Protein AF-A0A402BWX7-F1 (afdb_monomer_lite)

pLDDT: mean 94.71, std 6.25, range [59.09, 98.88]

Radius of gyration: 16.32 Å; chains: 1; bounding box: 38×33×46 Å

Secondary structure (DSSP, 8-state):
--EEEEEEES-HHHHHHHHHTTTTSSEEEEE-TT-S-HHHHHHHHHHH---SEEEEEETTEE--HHHHHHHHHHHHTT-SEEEEEEETEEEEEHHHHHHH-S--TTSTTSSSHHHHHHHHHHHTT--EEE-B-SEE-----SS-GGG-SHHHHHHHHHEEEETTEEEE-SPPP-----------PPPPPGGG-B--GGGGGGGTPEEEE--

Sequence (211 aa):
MDYEIIIISNRPHLSQEAQACLEGLNSRIFDGTNYPSFSKIVNDAIASSLYEQIIICNDKARPTHAAVEKILTMLKAGWGMVGLYRFGFFGFKKDLIRKIGFFDEGFIGGGYEDNDFIWRLKEANISFYESEEIDYIYLPTSWNYEKSNFSRNHFFEKWKEEGHVITRQLPEKKYQYGIGLFQNSRFTEFNQSILLPYNFRLKDMIMKTDL

Structure (mmCIF, N/CA/C/O backbone):
data_AF-A0A402BWX7-F1
#
_entry.id   AF-A0A402BWX7-F1
#
loop_
_atom_site.group_PDB
_atom_site.id
_atom_site.type_symbol
_atom_site.label_atom_id
_atom_site.label_alt_id
_atom_site.label_comp_id
_atom_site.label_asym_id
_atom_site.label_entity_id
_atom_site.label_seq_id
_atom_site.pdbx_PDB_ins_code
_atom_site.Cartn_x
_atom_site.Cartn_y
_atom_site.Cartn_z
_atom_site.occupancy
_atom_site.B_iso_or_equiv
_atom_site.auth_seq_id
_atom_site.auth_comp_id
_atom_site.auth_asym_id
_atom_site.auth_atom_id
_atom_site.pdbx_PDB_model_num
ATOM 1 N N . MET A 1 1 ? -5.148 -8.411 -19.300 1.00 59.09 1 MET A N 1
ATOM 2 C CA . MET A 1 1 ? -4.570 -8.511 -17.943 1.00 59.09 1 MET A CA 1
ATOM 3 C C . MET A 1 1 ? -5.276 -7.470 -17.096 1.00 59.09 1 MET A C 1
ATOM 5 O O . MET A 1 1 ? -5.425 -6.365 -17.588 1.00 59.09 1 MET A O 1
ATOM 9 N N . ASP A 1 2 ? -5.724 -7.803 -15.884 1.00 88.88 2 ASP A N 1
ATOM 10 C CA . ASP A 1 2 ? -6.561 -6.903 -15.057 1.00 88.88 2 ASP A CA 1
ATOM 11 C C . ASP A 1 2 ? -5.763 -6.171 -13.965 1.00 88.88 2 ASP A C 1
ATOM 13 O O . ASP A 1 2 ? -6.335 -5.653 -13.002 1.00 88.88 2 ASP A O 1
ATOM 17 N N . TYR A 1 3 ? -4.434 -6.153 -14.102 1.00 98.06 3 TYR A N 1
ATOM 18 C CA . TYR A 1 3 ? -3.510 -5.577 -13.135 1.00 98.06 3 TYR A CA 1
ATOM 19 C C . TYR A 1 3 ? -2.395 -4.778 -13.808 1.00 98.06 3 TYR A C 1
ATOM 21 O O . TYR A 1 3 ? -2.064 -5.037 -14.965 1.00 98.06 3 TYR A O 1
ATOM 29 N N . GLU A 1 4 ? -1.782 -3.866 -13.059 1.00 98.50 4 GLU A N 1
ATOM 30 C CA . GLU A 1 4 ? -0.544 -3.172 -13.421 1.00 98.50 4 GLU A CA 1
ATOM 31 C C . GLU A 1 4 ? 0.406 -3.134 -12.222 1.00 98.50 4 GLU A C 1
ATOM 33 O O . GLU A 1 4 ? -0.023 -2.930 -11.083 1.00 98.50 4 GLU A O 1
ATOM 38 N N . ILE A 1 5 ? 1.698 -3.323 -12.490 1.00 98.81 5 ILE A N 1
ATOM 39 C CA . ILE A 1 5 ? 2.767 -3.107 -11.519 1.00 98.81 5 ILE A CA 1
ATOM 40 C C . ILE A 1 5 ? 3.393 -1.740 -11.786 1.00 98.81 5 ILE A C 1
ATOM 42 O O . ILE A 1 5 ? 3.868 -1.461 -12.886 1.00 98.81 5 ILE A O 1
ATOM 46 N N . ILE A 1 6 ? 3.414 -0.881 -10.777 1.00 98.75 6 ILE A N 1
ATOM 47 C CA . ILE A 1 6 ? 3.937 0.475 -10.893 1.00 98.75 6 ILE A CA 1
ATOM 48 C C . ILE A 1 6 ? 5.161 0.592 -10.000 1.00 98.75 6 ILE A C 1
ATOM 50 O O . ILE A 1 6 ? 5.074 0.476 -8.776 1.00 98.75 6 ILE A O 1
ATOM 54 N N . ILE A 1 7 ? 6.307 0.808 -10.636 1.00 98.69 7 ILE A N 1
ATOM 55 C CA . ILE A 1 7 ? 7.596 0.927 -9.972 1.00 98.69 7 ILE A CA 1
ATOM 56 C C . ILE A 1 7 ? 7.829 2.398 -9.663 1.00 98.69 7 ILE A C 1
ATOM 58 O O . ILE A 1 7 ? 8.154 3.181 -10.553 1.00 98.69 7 ILE A O 1
ATOM 62 N N . ILE A 1 8 ? 7.629 2.781 -8.409 1.00 97.62 8 ILE A N 1
ATOM 63 C CA . ILE A 1 8 ? 7.769 4.163 -7.954 1.00 97.62 8 ILE A CA 1
ATOM 64 C C . ILE A 1 8 ? 9.210 4.436 -7.514 1.00 97.62 8 ILE A C 1
ATOM 66 O O . ILE A 1 8 ? 9.788 3.687 -6.721 1.00 97.62 8 ILE A O 1
ATOM 70 N N . SER A 1 9 ? 9.821 5.502 -8.035 1.00 95.12 9 SER A N 1
ATOM 71 C CA . SER A 1 9 ? 11.221 5.803 -7.725 1.00 95.12 9 SER A CA 1
ATOM 72 C C . SER A 1 9 ? 11.628 7.227 -8.057 1.00 95.12 9 SER A C 1
ATOM 74 O O . SER A 1 9 ? 11.243 7.757 -9.089 1.00 95.12 9 SER A O 1
ATOM 76 N N . ASN A 1 10 ? 12.507 7.801 -7.239 1.00 90.56 10 ASN A N 1
ATOM 77 C CA . ASN A 1 10 ? 13.291 8.995 -7.568 1.00 90.56 10 ASN A CA 1
ATOM 78 C C . ASN A 1 10 ? 14.757 8.661 -7.929 1.00 90.56 10 ASN A C 1
ATOM 80 O O . ASN A 1 10 ? 15.619 9.537 -7.925 1.00 90.56 10 ASN A O 1
ATOM 84 N N . ARG A 1 11 ? 15.064 7.384 -8.191 1.00 90.75 11 ARG A N 1
ATOM 85 C CA . ARG A 1 11 ? 16.404 6.849 -8.478 1.00 90.75 11 ARG A CA 1
ATOM 86 C C . ARG A 1 11 ? 16.341 5.988 -9.745 1.00 90.75 11 ARG A C 1
ATOM 88 O O . ARG A 1 11 ? 16.177 4.769 -9.643 1.00 90.75 11 ARG A O 1
ATOM 95 N N . PRO A 1 12 ? 16.510 6.590 -10.939 1.00 88.56 12 PRO A N 1
ATOM 96 C CA . PRO A 1 12 ? 16.291 5.911 -12.217 1.00 88.56 12 PRO A CA 1
ATOM 97 C C . PRO A 1 12 ? 16.982 4.545 -12.337 1.00 88.56 12 PRO A C 1
ATOM 99 O O . PRO A 1 12 ? 16.333 3.565 -12.696 1.00 88.56 12 PRO A O 1
ATOM 102 N N . HIS A 1 13 ? 18.254 4.442 -11.939 1.00 89.94 13 HIS A N 1
ATOM 103 C CA . HIS A 1 13 ? 19.009 3.184 -11.997 1.00 89.94 13 HIS A CA 1
ATOM 104 C C . HIS A 1 13 ? 18.364 2.049 -11.187 1.00 89.94 13 HIS A C 1
ATOM 106 O O . HIS A 1 13 ? 18.193 0.946 -11.698 1.00 89.94 13 HIS A O 1
ATOM 112 N N . LEU A 1 14 ? 17.927 2.320 -9.954 1.00 93.75 14 LEU A N 1
ATOM 113 C CA . LEU A 1 14 ? 17.308 1.295 -9.111 1.00 93.75 14 LEU A CA 1
ATOM 114 C C . LEU A 1 14 ? 15.933 0.869 -9.640 1.00 93.75 14 LEU A C 1
ATOM 116 O O . LEU A 1 14 ? 15.576 -0.304 -9.546 1.00 93.75 14 LEU A O 1
ATOM 120 N N . SER A 1 15 ? 15.177 1.800 -10.229 1.00 94.88 15 SER A N 1
ATOM 121 C CA . SER A 1 15 ? 13.879 1.484 -10.834 1.00 94.88 15 SER A CA 1
ATOM 122 C C . SER A 1 15 ? 13.990 0.596 -12.073 1.00 94.88 15 SER A C 1
ATOM 124 O O . SER A 1 15 ? 13.144 -0.273 -12.264 1.00 94.88 15 SER A O 1
ATOM 126 N N . GLN A 1 16 ? 15.050 0.755 -12.873 1.00 96.31 16 GLN A N 1
ATOM 127 C CA . GLN A 1 16 ? 15.322 -0.105 -14.028 1.00 96.31 16 GLN A CA 1
ATOM 128 C C . GLN A 1 16 ? 15.666 -1.532 -13.597 1.00 96.31 16 GLN A C 1
ATOM 130 O O . GLN A 1 16 ? 15.151 -2.486 -14.1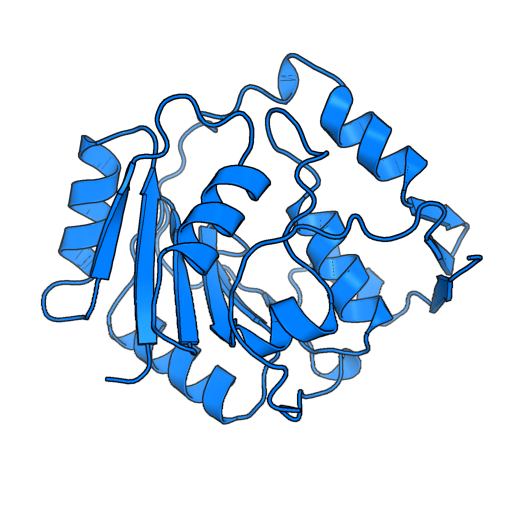72 1.00 96.31 16 GLN A O 1
ATOM 135 N N . GLU A 1 17 ? 16.478 -1.690 -12.552 1.00 96.69 17 GLU A N 1
ATOM 136 C CA . GLU A 1 17 ? 16.788 -3.010 -11.992 1.00 96.69 17 GLU A CA 1
ATOM 137 C C . GLU A 1 17 ? 15.545 -3.696 -11.412 1.00 96.69 17 GLU A C 1
ATOM 139 O O . GLU A 1 17 ? 15.323 -4.878 -11.661 1.00 96.69 17 GLU A O 1
ATOM 144 N N . ALA A 1 18 ? 14.699 -2.957 -10.685 1.00 97.19 18 ALA A N 1
ATOM 145 C CA . ALA A 1 18 ? 13.426 -3.483 -10.194 1.00 97.19 18 ALA A CA 1
ATOM 146 C C . ALA A 1 18 ? 12.482 -3.872 -11.349 1.00 97.19 18 ALA A C 1
ATOM 148 O O . ALA A 1 18 ? 11.783 -4.881 -11.256 1.00 97.19 18 ALA A O 1
ATOM 149 N N . GLN A 1 19 ? 12.481 -3.112 -12.451 1.00 97.62 19 GLN A N 1
ATOM 150 C CA . GLN A 1 19 ? 11.699 -3.439 -13.646 1.00 97.62 19 GLN A CA 1
ATOM 151 C C . GLN A 1 19 ? 12.216 -4.692 -14.354 1.00 97.62 19 GLN A C 1
ATOM 153 O O . GLN A 1 19 ? 11.411 -5.498 -14.814 1.00 97.62 19 GLN A O 1
ATOM 158 N N . ALA A 1 20 ? 13.535 -4.891 -14.405 1.00 97.75 20 ALA A N 1
ATOM 159 C CA . ALA A 1 20 ? 14.136 -6.083 -14.998 1.00 97.75 20 ALA A CA 1
ATOM 160 C C . ALA A 1 20 ? 13.701 -7.374 -14.278 1.00 97.75 20 ALA A C 1
ATOM 162 O O . ALA A 1 20 ? 13.494 -8.396 -14.924 1.00 97.75 20 ALA A O 1
ATOM 163 N N . CYS A 1 21 ? 13.462 -7.324 -12.962 1.00 98.00 21 CYS A N 1
ATOM 164 C CA . CYS A 1 21 ? 12.895 -8.447 -12.204 1.00 98.00 21 CYS A CA 1
ATOM 165 C C . CYS A 1 21 ? 11.460 -8.840 -12.627 1.00 98.00 21 CYS A C 1
ATOM 167 O O . CYS A 1 21 ? 10.963 -9.892 -12.225 1.00 98.00 21 CYS A O 1
ATOM 169 N N . LEU A 1 22 ? 10.782 -7.983 -13.394 1.00 97.88 22 LEU A N 1
ATOM 170 C CA . LEU A 1 22 ? 9.381 -8.103 -13.805 1.00 97.88 22 LEU A CA 1
ATOM 171 C C . LEU A 1 22 ? 9.238 -8.202 -15.334 1.00 97.88 22 LEU A C 1
ATOM 173 O O . LEU A 1 22 ? 8.183 -7.867 -15.883 1.00 97.88 22 LEU A O 1
ATOM 177 N N . GLU A 1 23 ? 10.301 -8.615 -16.030 1.00 97.19 23 GLU A N 1
ATOM 178 C CA . GLU A 1 23 ? 10.319 -8.752 -17.486 1.00 97.19 23 GLU A CA 1
ATOM 179 C C . GLU A 1 23 ? 9.161 -9.634 -17.988 1.00 97.19 23 GLU A C 1
ATOM 181 O O . GLU A 1 23 ? 8.925 -10.741 -17.516 1.00 97.19 23 GLU A O 1
ATOM 186 N N . GLY A 1 24 ? 8.403 -9.133 -18.966 1.00 96.94 24 GLY A N 1
ATOM 187 C CA . GLY A 1 24 ? 7.243 -9.842 -19.519 1.00 96.94 24 GLY A CA 1
ATOM 188 C C . GLY A 1 24 ? 5.949 -9.710 -18.704 1.00 96.94 24 GLY A C 1
ATOM 189 O O . GLY A 1 24 ? 4.907 -10.192 -19.151 1.00 96.94 24 GLY A O 1
ATOM 190 N N . LEU A 1 25 ? 5.966 -9.026 -17.556 1.00 97.94 25 LEU A N 1
ATOM 191 C CA . LEU A 1 25 ? 4.760 -8.645 -16.814 1.00 97.94 25 LEU A CA 1
ATOM 192 C C . LEU A 1 25 ? 4.339 -7.210 -17.154 1.00 97.94 25 LEU A C 1
ATOM 194 O O . LEU A 1 25 ? 5.160 -6.385 -17.554 1.00 97.94 25 LEU A O 1
ATOM 198 N N . ASN A 1 26 ? 3.053 -6.889 -16.960 1.00 97.94 26 ASN A N 1
ATOM 199 C CA . ASN A 1 26 ? 2.540 -5.530 -17.150 1.00 97.94 26 ASN A CA 1
ATOM 200 C C . ASN A 1 26 ? 3.089 -4.587 -16.067 1.00 97.94 26 ASN A C 1
ATOM 202 O O . ASN A 1 26 ? 2.473 -4.420 -15.010 1.00 97.94 26 ASN A O 1
ATOM 206 N N . SER A 1 27 ? 4.268 -4.020 -16.316 1.00 98.12 27 SER A N 1
ATOM 207 C CA . SER A 1 27 ? 4.972 -3.137 -15.396 1.00 98.12 27 SER A CA 1
ATOM 208 C C . SER A 1 27 ? 5.436 -1.851 -16.073 1.00 98.12 27 SER A C 1
ATOM 210 O O . SER A 1 27 ? 5.818 -1.841 -17.245 1.00 98.12 27 SER A O 1
ATOM 212 N N . ARG A 1 28 ? 5.443 -0.752 -15.317 1.00 97.94 28 ARG A N 1
ATOM 213 C CA . ARG A 1 28 ? 6.021 0.524 -15.753 1.00 97.94 28 ARG A CA 1
ATOM 214 C C . ARG A 1 28 ? 6.705 1.246 -14.607 1.00 97.94 28 ARG A C 1
ATOM 216 O O . ARG A 1 28 ? 6.323 1.092 -13.449 1.00 97.94 28 ARG A O 1
ATOM 223 N N . ILE A 1 29 ? 7.671 2.088 -14.950 1.00 98.31 29 ILE A N 1
ATOM 224 C CA . ILE A 1 29 ? 8.299 3.014 -14.008 1.00 98.31 29 ILE A CA 1
ATOM 225 C C . ILE A 1 29 ? 7.442 4.279 -13.904 1.00 98.31 29 ILE A C 1
ATOM 227 O O . ILE A 1 29 ? 6.949 4.803 -14.905 1.00 98.31 29 ILE A O 1
ATOM 231 N N . PHE A 1 30 ? 7.267 4.760 -12.680 1.00 98.12 30 PHE A N 1
ATOM 232 C CA . PHE A 1 30 ? 6.658 6.040 -12.358 1.00 98.12 30 PHE A CA 1
ATOM 233 C C . PHE A 1 30 ? 7.721 6.931 -11.712 1.00 98.12 30 PHE A C 1
ATOM 235 O O . PHE A 1 30 ? 8.214 6.629 -10.620 1.00 98.12 30 PHE A O 1
ATOM 242 N N . ASP A 1 31 ? 8.073 8.019 -12.400 1.00 96.25 31 ASP A N 1
ATOM 243 C CA . ASP A 1 31 ? 9.076 8.967 -11.919 1.00 96.25 31 ASP A CA 1
ATOM 244 C C . ASP A 1 31 ? 8.545 9.754 -10.714 1.00 96.25 31 ASP A C 1
ATOM 246 O O . ASP A 1 31 ? 7.572 10.504 -10.786 1.00 96.25 31 ASP A O 1
ATOM 250 N N . GLY A 1 32 ? 9.209 9.533 -9.589 1.00 94.56 32 GLY A N 1
ATOM 251 C CA . GLY A 1 32 ? 8.955 10.120 -8.287 1.00 94.56 32 GLY A CA 1
ATOM 252 C C . GLY A 1 32 ? 9.795 11.340 -7.959 1.00 94.56 32 GLY A C 1
ATOM 253 O O . GLY A 1 32 ? 9.776 11.803 -6.815 1.00 94.56 32 GLY A O 1
ATOM 254 N N . THR A 1 33 ? 10.581 11.840 -8.908 1.00 92.31 33 THR A N 1
ATOM 255 C CA . THR A 1 33 ? 11.427 13.013 -8.694 1.00 92.31 33 THR A CA 1
ATOM 256 C C . THR A 1 33 ? 10.572 14.207 -8.254 1.00 92.31 33 THR A C 1
ATOM 258 O O . THR A 1 33 ? 9.515 14.479 -8.817 1.00 92.31 33 THR A O 1
ATOM 261 N N . ASN A 1 34 ? 11.027 14.925 -7.222 1.00 91.88 34 ASN A N 1
ATOM 262 C CA . ASN A 1 34 ? 10.353 16.085 -6.616 1.00 91.88 34 ASN A CA 1
ATOM 263 C C . ASN A 1 34 ? 9.005 15.819 -5.921 1.00 91.88 34 ASN A C 1
ATOM 265 O O . ASN A 1 34 ? 8.342 16.775 -5.514 1.00 91.88 34 ASN A O 1
ATOM 269 N N . TYR A 1 35 ? 8.597 14.563 -5.725 1.00 94.25 35 TYR A N 1
ATOM 270 C CA . TYR A 1 35 ? 7.426 14.287 -4.895 1.00 94.25 35 TYR A CA 1
ATOM 271 C C . TYR A 1 35 ? 7.691 14.655 -3.425 1.00 94.25 35 TYR A C 1
ATOM 273 O O . TYR A 1 35 ? 8.797 14.439 -2.927 1.00 94.25 35 TYR A O 1
ATOM 281 N N . PRO A 1 36 ? 6.693 15.195 -2.702 1.00 92.19 36 PRO A N 1
ATOM 282 C CA . PRO A 1 36 ? 6.870 15.637 -1.318 1.00 92.19 36 PRO A CA 1
ATOM 283 C C . PRO A 1 36 ? 6.811 14.492 -0.293 1.00 92.19 36 PRO A C 1
ATOM 285 O O . PRO A 1 36 ? 7.243 14.668 0.846 1.00 92.19 36 PRO A O 1
ATOM 288 N N . SER A 1 37 ? 6.247 13.338 -0.658 1.00 93.00 37 SER A N 1
ATOM 289 C CA . SER A 1 37 ? 6.056 12.191 0.235 1.00 93.00 37 SER A CA 1
ATOM 290 C C . SER A 1 37 ? 5.804 10.897 -0.534 1.00 93.00 37 SER A C 1
ATOM 292 O O . SER A 1 37 ? 5.398 10.924 -1.700 1.00 93.00 37 SER A O 1
ATOM 294 N N . PHE A 1 38 ? 5.974 9.768 0.162 1.00 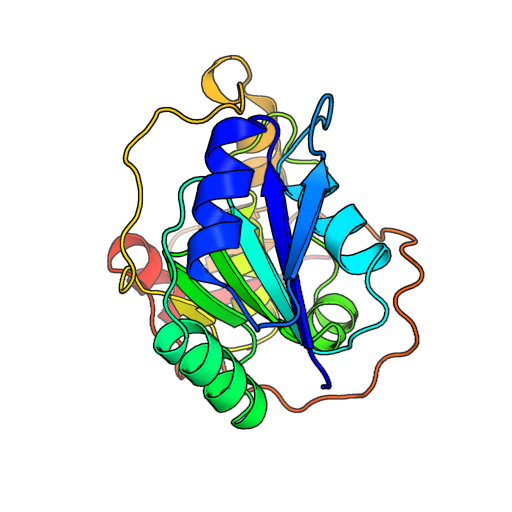94.62 38 PHE A N 1
ATOM 295 C CA . PHE A 1 38 ? 5.586 8.441 -0.319 1.00 94.62 38 PHE A CA 1
ATOM 296 C C . PHE A 1 38 ? 4.079 8.350 -0.614 1.00 94.62 38 PHE A C 1
ATOM 298 O O . PHE A 1 38 ? 3.681 7.855 -1.666 1.00 94.62 38 PHE A O 1
ATOM 305 N N . SER A 1 39 ? 3.230 8.906 0.256 1.00 95.81 39 SER A N 1
ATOM 306 C CA . SER A 1 39 ? 1.778 8.925 0.045 1.00 95.81 39 SER A CA 1
ATOM 307 C C . SER A 1 39 ? 1.386 9.579 -1.280 1.00 95.81 39 SER A C 1
ATOM 309 O O . SER A 1 39 ? 0.601 9.013 -2.037 1.00 95.81 39 SER A O 1
ATOM 311 N N . LYS A 1 40 ? 1.966 10.747 -1.600 1.00 96.19 40 LYS A N 1
ATOM 312 C CA . LYS A 1 40 ? 1.621 11.492 -2.820 1.00 96.19 40 LYS A CA 1
ATOM 313 C C . LYS A 1 40 ? 1.991 10.720 -4.085 1.00 96.19 40 LYS A C 1
ATOM 315 O O . LYS A 1 40 ? 1.192 10.657 -5.017 1.00 96.19 40 LYS A O 1
ATOM 320 N N . ILE A 1 41 ? 3.187 10.127 -4.120 1.00 96.75 41 ILE A N 1
ATOM 321 C CA . ILE A 1 41 ? 3.644 9.355 -5.286 1.00 96.75 41 ILE A CA 1
ATOM 322 C C . ILE A 1 41 ? 2.817 8.085 -5.474 1.00 96.75 41 ILE A C 1
ATOM 324 O O . ILE A 1 41 ? 2.454 7.759 -6.601 1.00 96.75 41 ILE A O 1
ATOM 328 N N . VAL A 1 42 ? 2.448 7.403 -4.386 1.00 97.81 42 VAL A N 1
ATOM 329 C CA . VAL A 1 42 ? 1.561 6.237 -4.451 1.00 97.81 42 VAL A CA 1
ATOM 330 C C . VAL A 1 42 ? 0.171 6.635 -4.949 1.00 97.81 42 VAL A C 1
ATOM 332 O O . VAL A 1 42 ? -0.369 5.967 -5.828 1.00 97.81 42 VAL A O 1
ATOM 335 N N . ASN A 1 43 ? -0.401 7.733 -4.452 1.00 98.25 43 ASN A N 1
ATOM 336 C CA . ASN A 1 43 ? -1.720 8.196 -4.885 1.00 98.25 43 ASN A CA 1
ATOM 337 C C . ASN A 1 43 ? -1.755 8.551 -6.377 1.00 98.25 43 ASN A C 1
ATOM 339 O O . ASN A 1 43 ? -2.656 8.104 -7.090 1.00 98.25 43 ASN A O 1
ATOM 343 N N . ASP A 1 44 ? -0.755 9.284 -6.872 1.00 98.12 44 ASP A N 1
ATOM 344 C CA . ASP A 1 44 ? -0.654 9.625 -8.296 1.00 98.12 44 ASP A CA 1
ATOM 345 C C . ASP A 1 44 ? -0.384 8.381 -9.165 1.00 98.12 44 ASP A C 1
ATOM 347 O O . ASP A 1 44 ? -0.938 8.247 -10.263 1.00 98.12 44 ASP A O 1
ATOM 351 N N . ALA A 1 45 ? 0.395 7.416 -8.666 1.00 98.06 45 ALA A N 1
ATOM 352 C CA . ALA A 1 45 ? 0.573 6.119 -9.317 1.00 98.06 45 ALA A CA 1
ATOM 353 C C . ALA A 1 45 ? -0.767 5.371 -9.451 1.00 98.06 45 ALA A C 1
ATOM 355 O O . ALA A 1 45 ? -1.127 4.946 -10.549 1.00 98.06 45 ALA A O 1
ATOM 356 N N . ILE A 1 46 ? -1.557 5.284 -8.376 1.00 98.00 46 ILE A N 1
ATOM 357 C CA . ILE A 1 46 ? -2.893 4.667 -8.395 1.00 98.00 46 ILE A CA 1
ATOM 358 C C . ILE A 1 46 ? -3.804 5.376 -9.405 1.00 98.00 46 ILE A C 1
ATOM 360 O O . ILE A 1 46 ? -4.465 4.716 -10.213 1.00 98.00 46 ILE A O 1
ATOM 364 N N . ALA A 1 47 ? -3.847 6.709 -9.356 1.00 97.75 47 ALA A N 1
ATOM 365 C CA . ALA A 1 47 ? -4.730 7.524 -10.182 1.00 97.75 47 ALA A CA 1
ATOM 366 C C . ALA A 1 47 ? -4.372 7.483 -11.674 1.00 97.75 47 ALA A C 1
ATOM 368 O O . ALA A 1 47 ? -5.264 7.539 -12.515 1.00 97.75 47 ALA A O 1
ATOM 369 N N . SER A 1 48 ? -3.085 7.358 -12.004 1.00 97.31 48 SER A N 1
ATOM 370 C CA . SER A 1 48 ? -2.612 7.280 -13.393 1.00 97.31 48 SER A CA 1
ATOM 371 C C . SER A 1 48 ? -2.863 5.925 -14.059 1.00 97.31 48 SER A C 1
ATOM 373 O O . SER A 1 48 ? -2.828 5.830 -15.283 1.00 97.31 48 SER A O 1
ATOM 375 N N . SER A 1 49 ? -3.112 4.871 -13.281 1.00 97.19 49 SER A N 1
ATOM 376 C CA . SER A 1 49 ? -3.409 3.547 -13.823 1.00 97.19 49 SER A CA 1
ATOM 377 C C . SER A 1 49 ? -4.869 3.423 -14.256 1.00 97.19 49 SER A C 1
ATOM 379 O O . SER A 1 49 ? -5.758 3.944 -13.585 1.00 97.19 49 SER A O 1
ATOM 381 N N . LEU A 1 50 ? -5.153 2.642 -15.299 1.00 95.56 50 LEU A N 1
ATOM 382 C CA . LEU A 1 50 ? -6.525 2.265 -15.681 1.00 95.56 50 LEU A CA 1
ATOM 383 C C . LEU A 1 50 ? -6.963 0.910 -15.102 1.00 95.56 50 LEU A C 1
ATOM 385 O O . LEU A 1 50 ? -8.135 0.555 -15.190 1.00 95.56 50 LEU A O 1
ATOM 389 N N . TYR A 1 51 ? -6.045 0.163 -14.486 1.00 97.12 51 TYR A N 1
ATOM 390 C CA . TYR A 1 51 ? -6.309 -1.183 -13.980 1.00 97.12 51 TYR A CA 1
ATOM 391 C C . TYR A 1 51 ? -6.927 -1.149 -12.578 1.00 97.12 51 TYR A C 1
ATOM 393 O O . TYR A 1 51 ? -6.693 -0.212 -11.811 1.00 97.12 51 TYR A O 1
ATOM 401 N N . GLU A 1 52 ? -7.735 -2.159 -12.244 1.00 96.62 52 GLU A N 1
ATOM 402 C CA . GLU A 1 52 ? -8.380 -2.269 -10.928 1.00 96.62 52 GLU A CA 1
ATOM 403 C C . GLU A 1 52 ? -7.431 -2.863 -9.884 1.00 96.62 52 GLU A C 1
ATOM 405 O O . GLU A 1 52 ? -7.433 -2.425 -8.737 1.00 96.62 52 GLU A O 1
ATOM 410 N N . GLN A 1 53 ? -6.611 -3.843 -10.267 1.00 98.19 53 GLN A N 1
ATOM 411 C CA . GLN A 1 53 ? -5.587 -4.411 -9.393 1.00 98.19 53 GLN A CA 1
ATOM 412 C C . GLN A 1 53 ? -4.277 -3.654 -9.597 1.00 98.19 53 GLN A C 1
ATOM 414 O O . GLN A 1 53 ? -3.742 -3.603 -10.702 1.00 98.19 53 GLN A O 1
ATOM 419 N N . ILE A 1 54 ? -3.760 -3.063 -8.529 1.00 98.44 54 ILE A N 1
ATOM 420 C CA . ILE A 1 54 ? -2.513 -2.305 -8.558 1.00 98.44 54 ILE A CA 1
ATOM 421 C C . ILE A 1 54 ? -1.508 -3.017 -7.673 1.00 98.44 54 ILE A C 1
ATOM 423 O O . ILE A 1 54 ? -1.839 -3.418 -6.557 1.00 98.44 54 ILE A O 1
ATOM 427 N N . ILE A 1 55 ? -0.285 -3.155 -8.173 1.00 98.88 55 ILE A N 1
ATOM 428 C CA . ILE A 1 55 ? 0.871 -3.570 -7.388 1.00 98.88 55 ILE A CA 1
ATOM 429 C C . ILE A 1 55 ? 1.858 -2.410 -7.398 1.00 98.88 55 ILE A C 1
ATOM 431 O O . ILE A 1 55 ? 2.330 -1.996 -8.450 1.00 98.88 55 ILE A O 1
ATOM 435 N N . ILE A 1 56 ? 2.166 -1.873 -6.228 1.00 98.81 56 ILE A N 1
ATOM 436 C CA . ILE A 1 56 ? 3.206 -0.870 -6.050 1.00 98.81 56 ILE A CA 1
ATOM 437 C C . ILE A 1 56 ? 4.507 -1.589 -5.712 1.00 98.81 56 ILE A C 1
ATOM 439 O O . ILE A 1 56 ? 4.569 -2.411 -4.796 1.00 98.81 56 ILE A O 1
ATOM 443 N N . CYS A 1 57 ? 5.553 -1.255 -6.455 1.00 98.62 57 CYS A N 1
ATOM 444 C CA . CYS A 1 57 ? 6.912 -1.717 -6.230 1.00 98.62 57 CYS A CA 1
ATOM 445 C C . CYS A 1 57 ? 7.784 -0.490 -5.992 1.00 98.62 57 CYS A C 1
ATOM 447 O O . CYS A 1 57 ? 7.832 0.400 -6.835 1.00 98.62 57 CYS A O 1
ATOM 449 N N . ASN A 1 58 ? 8.480 -0.406 -4.865 1.00 96.44 58 ASN A N 1
ATOM 450 C CA . ASN A 1 58 ? 9.538 0.588 -4.754 1.00 96.44 58 ASN A CA 1
ATOM 451 C C . ASN A 1 58 ? 10.799 0.098 -5.481 1.00 96.44 58 ASN A C 1
ATOM 453 O O . ASN A 1 58 ? 10.950 -1.076 -5.815 1.00 96.44 58 ASN A O 1
ATOM 457 N N . ASP A 1 59 ? 11.724 1.013 -5.714 1.00 95.75 59 ASP A N 1
ATOM 458 C CA . ASP A 1 59 ? 12.975 0.757 -6.428 1.00 95.75 59 ASP A CA 1
ATOM 459 C C . ASP A 1 59 ? 13.987 -0.148 -5.702 1.00 95.75 59 ASP A C 1
ATOM 461 O O . ASP A 1 59 ? 14.969 -0.587 -6.304 1.00 95.75 59 ASP A O 1
ATOM 465 N N . LYS A 1 60 ? 13.766 -0.459 -4.422 1.00 97.44 60 LYS A N 1
ATOM 466 C CA . LYS A 1 60 ? 14.620 -1.355 -3.626 1.00 97.44 60 LYS A CA 1
ATOM 467 C C . LYS A 1 60 ? 14.129 -2.799 -3.625 1.00 97.44 60 LYS A C 1
ATOM 469 O O . LYS A 1 60 ? 14.920 -3.691 -3.328 1.00 97.44 60 LYS A O 1
ATOM 474 N N . ALA A 1 61 ? 12.865 -3.037 -3.961 1.00 97.94 61 ALA A N 1
ATOM 475 C CA . ALA A 1 61 ? 12.312 -4.377 -4.066 1.00 97.94 61 ALA A CA 1
ATOM 476 C C . ALA A 1 61 ? 12.906 -5.137 -5.260 1.00 97.94 61 ALA A C 1
ATOM 478 O O . ALA A 1 61 ? 13.148 -4.568 -6.328 1.00 97.94 61 ALA A O 1
ATOM 479 N N . ARG A 1 62 ? 13.148 -6.435 -5.075 1.00 98.25 62 ARG A N 1
ATOM 480 C CA . ARG A 1 62 ? 13.582 -7.368 -6.121 1.00 98.25 62 ARG A CA 1
ATOM 481 C C . ARG A 1 62 ? 12.565 -8.514 -6.200 1.00 98.25 62 ARG A C 1
ATOM 483 O O . ARG A 1 62 ? 12.808 -9.604 -5.684 1.00 98.25 62 ARG A O 1
ATOM 490 N N . PRO A 1 63 ? 11.363 -8.239 -6.744 1.00 98.12 63 PRO A N 1
ATOM 491 C CA . PRO A 1 63 ? 10.279 -9.213 -6.779 1.00 98.12 63 PRO A CA 1
ATOM 492 C C . PRO A 1 63 ? 10.563 -10.347 -7.770 1.00 98.12 63 PRO A C 1
ATOM 494 O O . PRO A 1 63 ? 11.421 -10.245 -8.637 1.00 98.12 63 PRO A O 1
ATOM 497 N N . THR A 1 64 ? 9.788 -11.422 -7.675 1.00 98.44 64 THR A N 1
ATOM 498 C CA . THR A 1 64 ? 9.775 -12.507 -8.665 1.00 98.44 64 THR A CA 1
ATOM 499 C C . THR A 1 64 ? 8.389 -12.622 -9.295 1.00 98.44 64 THR A C 1
ATOM 501 O O . THR A 1 64 ? 7.400 -12.126 -8.745 1.00 98.44 64 THR A O 1
ATOM 504 N N . HIS A 1 65 ? 8.276 -13.332 -10.420 1.00 98.31 65 HIS A N 1
ATOM 505 C CA . HIS A 1 65 ? 6.972 -13.624 -11.028 1.00 98.31 65 HIS A CA 1
ATOM 506 C C . HIS A 1 65 ? 6.054 -14.378 -10.056 1.00 98.31 65 HIS A C 1
ATOM 508 O O . HIS A 1 65 ? 4.883 -14.034 -9.923 1.00 98.31 65 HIS A O 1
ATOM 514 N N . ALA A 1 66 ? 6.606 -15.325 -9.289 1.00 98.56 66 ALA A N 1
ATOM 515 C CA . ALA A 1 66 ? 5.863 -16.057 -8.266 1.00 98.56 66 ALA A CA 1
ATOM 516 C C . ALA A 1 66 ? 5.319 -15.131 -7.160 1.00 98.56 66 ALA A C 1
ATOM 518 O O . ALA A 1 66 ? 4.209 -15.331 -6.667 1.00 98.56 66 ALA A O 1
ATOM 519 N N . ALA A 1 67 ? 6.065 -14.083 -6.788 1.00 98.69 67 ALA A N 1
ATOM 520 C CA . ALA A 1 67 ? 5.602 -13.084 -5.827 1.00 98.69 67 ALA A CA 1
ATOM 521 C C . ALA A 1 67 ? 4.410 -12.275 -6.378 1.00 98.69 67 ALA A C 1
ATOM 523 O O . ALA A 1 67 ? 3.428 -12.053 -5.667 1.00 98.69 67 ALA A O 1
ATOM 524 N N . VAL A 1 68 ? 4.453 -11.890 -7.659 1.00 98.62 68 VAL A N 1
ATOM 525 C CA . VAL A 1 68 ? 3.324 -11.231 -8.342 1.00 98.62 68 VAL A CA 1
ATOM 526 C C . VAL A 1 68 ? 2.103 -12.153 -8.384 1.00 98.62 68 VAL A C 1
ATOM 528 O O . VAL A 1 68 ? 1.010 -11.746 -7.992 1.00 98.62 68 VAL A O 1
ATOM 531 N N . GLU A 1 69 ? 2.279 -13.408 -8.796 1.00 98.44 69 GLU A N 1
ATOM 532 C CA . GLU A 1 69 ? 1.201 -14.403 -8.848 1.00 98.44 69 GLU A CA 1
ATOM 533 C C . GLU A 1 69 ? 0.568 -14.646 -7.475 1.00 98.44 69 GLU A C 1
ATOM 535 O O . GLU A 1 69 ? -0.660 -14.738 -7.365 1.00 98.44 69 GLU A O 1
ATOM 540 N N . LYS A 1 70 ? 1.383 -14.693 -6.413 1.00 98.69 70 LYS A N 1
ATOM 541 C CA . LYS A 1 70 ? 0.906 -14.805 -5.033 1.00 98.69 70 LYS A CA 1
ATOM 542 C C . LYS A 1 70 ? 0.029 -13.613 -4.653 1.00 98.69 70 LYS A C 1
ATOM 544 O O . LYS A 1 70 ? -1.084 -13.832 -4.175 1.00 98.69 70 LYS A O 1
ATOM 549 N N . ILE A 1 71 ? 0.474 -12.379 -4.914 1.00 98.75 71 ILE A N 1
ATOM 550 C CA . ILE A 1 71 ? -0.336 -11.173 -4.668 1.00 98.75 71 ILE A CA 1
ATOM 551 C C . ILE A 1 71 ? -1.678 -11.285 -5.395 1.00 98.75 71 ILE A C 1
ATOM 553 O O . ILE A 1 71 ? -2.726 -11.211 -4.756 1.00 98.75 71 ILE A O 1
ATOM 557 N N . LEU A 1 72 ? -1.669 -11.535 -6.706 1.00 98.56 72 LEU A N 1
ATOM 558 C CA . LEU A 1 72 ? -2.892 -11.607 -7.514 1.00 98.56 72 LEU A CA 1
ATOM 559 C C . LEU A 1 72 ? -3.848 -12.709 -7.029 1.00 98.56 72 LEU A C 1
ATOM 561 O O . LEU A 1 72 ? -5.059 -12.493 -6.924 1.00 98.56 72 LEU A O 1
ATOM 565 N N . THR A 1 73 ? -3.312 -13.877 -6.673 1.00 98.44 73 THR A N 1
ATOM 566 C CA . THR A 1 73 ? -4.092 -15.000 -6.133 1.00 98.44 73 THR A CA 1
ATOM 567 C C . THR A 1 73 ? -4.765 -14.627 -4.813 1.00 98.44 73 THR A C 1
ATOM 569 O O . THR A 1 73 ? -5.953 -14.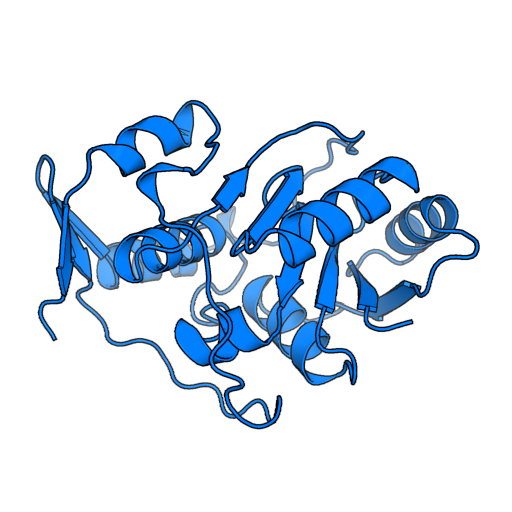892 -4.620 1.00 98.44 73 THR A O 1
ATOM 572 N N . MET A 1 74 ? -4.044 -13.956 -3.915 1.00 98.56 74 MET A N 1
ATOM 573 C CA . MET A 1 74 ? -4.579 -13.520 -2.626 1.00 98.56 74 MET A CA 1
ATOM 574 C C . MET A 1 74 ? -5.613 -12.394 -2.780 1.00 98.56 74 MET A C 1
ATOM 576 O O . MET A 1 74 ? -6.671 -12.439 -2.151 1.00 98.56 74 MET A O 1
ATOM 580 N N . LEU A 1 75 ? -5.394 -11.436 -3.685 1.00 98.25 75 LEU A N 1
ATOM 581 C CA . LEU A 1 75 ? -6.395 -10.410 -4.005 1.00 98.25 75 LEU A CA 1
ATOM 582 C C . LEU A 1 75 ? -7.678 -11.019 -4.591 1.00 98.25 75 LEU A C 1
ATOM 584 O O . LEU A 1 75 ? -8.788 -10.564 -4.292 1.00 98.25 75 LEU A O 1
ATOM 588 N N . LYS A 1 76 ? -7.558 -12.077 -5.402 1.00 96.94 76 LYS A N 1
ATOM 589 C CA . LYS A 1 76 ? -8.712 -12.843 -5.894 1.00 96.94 76 LYS A CA 1
ATOM 590 C C . LYS A 1 76 ? -9.449 -13.559 -4.757 1.00 96.94 76 LYS A C 1
ATOM 592 O O . LYS A 1 76 ? -10.675 -13.603 -4.785 1.00 96.94 76 LYS A O 1
ATOM 597 N N . ALA A 1 77 ? -8.726 -14.046 -3.750 1.00 97.75 77 ALA A N 1
ATOM 598 C CA . ALA A 1 77 ? -9.293 -14.659 -2.547 1.00 97.75 77 ALA A CA 1
ATOM 599 C C . ALA A 1 77 ? -9.934 -13.654 -1.565 1.00 97.75 77 ALA A C 1
ATOM 601 O O . ALA A 1 77 ? -10.525 -14.070 -0.572 1.00 97.75 77 ALA A O 1
ATOM 602 N N . GLY A 1 78 ? -9.862 -12.347 -1.843 1.00 97.88 78 GLY A N 1
ATOM 603 C CA . GLY A 1 78 ? -10.527 -11.310 -1.051 1.00 97.88 78 GLY A CA 1
ATOM 604 C C . GLY A 1 78 ? -9.639 -10.634 -0.008 1.00 97.88 78 GLY A C 1
ATOM 605 O O . GLY A 1 78 ? -10.158 -9.878 0.810 1.00 97.88 78 GLY A O 1
ATOM 606 N N . TRP A 1 79 ? -8.322 -10.850 -0.032 1.00 98.62 79 TRP A N 1
ATOM 607 C CA . TRP A 1 79 ? -7.414 -10.080 0.819 1.00 98.62 79 TRP A CA 1
ATOM 608 C C . TRP A 1 79 ? -7.500 -8.587 0.491 1.00 98.62 79 TRP A C 1
ATOM 610 O O . TRP A 1 79 ? -7.562 -8.213 -0.682 1.00 98.62 79 TRP A O 1
ATOM 620 N N . GLY A 1 80 ? -7.519 -7.739 1.524 1.00 98.50 80 GLY A N 1
ATOM 621 C CA . GLY A 1 80 ? -7.573 -6.288 1.349 1.00 98.50 80 GLY A CA 1
ATOM 622 C C . GLY A 1 80 ? -6.309 -5.747 0.701 1.00 98.50 80 GLY A C 1
ATOM 623 O O . GLY A 1 80 ? -6.350 -5.174 -0.387 1.00 98.50 80 GLY A O 1
ATOM 624 N N . MET A 1 81 ? -5.184 -5.984 1.368 1.00 98.62 81 MET A N 1
ATOM 625 C CA . MET A 1 81 ? -3.851 -5.626 0.899 1.00 98.62 81 MET A CA 1
ATOM 626 C C . MET A 1 81 ? -2.883 -6.787 1.136 1.00 98.62 81 MET A C 1
ATOM 628 O O . MET A 1 81 ? -2.987 -7.504 2.133 1.00 98.62 81 MET A O 1
ATOM 632 N N . VAL A 1 82 ? -1.939 -6.972 0.216 1.00 98.88 82 VAL A N 1
ATOM 633 C CA . VAL A 1 82 ? -0.922 -8.030 0.279 1.00 98.88 82 VAL A CA 1
ATOM 634 C C . VAL A 1 82 ? 0.443 -7.401 0.051 1.00 98.88 82 VAL A C 1
ATOM 636 O O . VAL A 1 82 ? 0.746 -7.002 -1.068 1.00 98.88 82 VAL A O 1
ATOM 639 N N . GLY A 1 83 ? 1.246 -7.290 1.105 1.00 98.69 83 GLY A N 1
ATOM 640 C CA . GLY A 1 83 ? 2.614 -6.785 1.088 1.00 98.69 83 GLY A CA 1
ATOM 641 C C . GLY A 1 83 ? 3.613 -7.917 1.295 1.00 98.69 83 GLY A C 1
ATOM 642 O O . GLY A 1 83 ? 3.754 -8.408 2.411 1.00 98.69 83 GLY A O 1
ATOM 643 N N . LEU A 1 84 ? 4.320 -8.310 0.232 1.00 98.75 84 LEU A N 1
ATOM 644 C CA . LEU A 1 84 ? 5.384 -9.326 0.305 1.00 98.75 84 LEU A CA 1
ATOM 645 C C . LEU A 1 84 ? 6.754 -8.730 0.656 1.00 98.75 84 LEU A C 1
ATOM 647 O O . LEU A 1 84 ? 7.731 -9.458 0.817 1.00 98.75 84 LEU A O 1
ATOM 651 N N . TYR A 1 85 ? 6.815 -7.405 0.787 1.00 98.25 85 TYR A N 1
ATOM 652 C CA . TYR A 1 85 ? 7.850 -6.702 1.533 1.00 98.25 85 TYR A CA 1
ATOM 653 C C . TYR A 1 85 ? 7.251 -5.442 2.153 1.00 98.25 85 TYR A C 1
ATOM 655 O O . TYR A 1 85 ? 7.528 -4.332 1.698 1.00 98.25 85 TYR A O 1
ATOM 663 N N . ARG A 1 86 ? 6.357 -5.597 3.139 1.00 96.94 86 ARG A N 1
ATOM 664 C CA . ARG A 1 86 ? 5.646 -4.472 3.789 1.00 96.94 86 ARG A CA 1
ATOM 665 C C . ARG A 1 86 ? 5.034 -3.524 2.731 1.00 96.94 86 ARG A C 1
ATOM 667 O O . ARG A 1 86 ? 4.357 -3.988 1.819 1.00 96.94 86 ARG A O 1
ATOM 674 N N . PHE A 1 87 ? 5.327 -2.221 2.801 1.00 97.12 87 PHE A N 1
ATOM 675 C CA . PHE A 1 87 ? 4.974 -1.201 1.796 1.00 97.12 87 PHE A CA 1
ATOM 676 C C . PHE A 1 87 ? 6.057 -0.993 0.714 1.00 97.12 87 PHE A C 1
ATOM 678 O O . PHE A 1 87 ? 5.992 -0.057 -0.077 1.00 97.12 87 PHE A O 1
ATOM 685 N N . GLY A 1 88 ? 7.074 -1.855 0.655 1.00 97.25 88 GLY A N 1
ATOM 686 C CA . GLY A 1 88 ? 8.085 -1.862 -0.403 1.00 97.25 88 GLY A CA 1
ATOM 687 C C . GLY A 1 88 ? 7.677 -2.643 -1.653 1.00 97.25 88 GLY A C 1
ATOM 688 O O . GLY A 1 88 ? 8.071 -2.272 -2.756 1.00 97.25 88 GLY A O 1
ATOM 689 N N . PHE A 1 89 ? 6.853 -3.680 -1.496 1.00 98.69 89 PHE A N 1
ATOM 690 C CA . PHE A 1 89 ? 6.232 -4.405 -2.605 1.00 98.69 89 PHE A CA 1
ATOM 691 C C . PHE A 1 89 ? 4.871 -4.946 -2.173 1.00 98.69 89 PHE A C 1
ATOM 693 O O . PHE A 1 89 ? 4.795 -5.898 -1.390 1.00 98.69 89 PHE A O 1
ATOM 700 N N . PHE A 1 90 ? 3.801 -4.312 -2.649 1.00 98.88 90 PHE A N 1
ATOM 701 C CA . PHE A 1 90 ? 2.447 -4.599 -2.190 1.00 98.88 90 PHE A CA 1
ATOM 702 C C . PHE A 1 90 ? 1.392 -4.412 -3.268 1.00 98.88 90 PHE A C 1
ATOM 704 O O . PHE A 1 90 ? 1.538 -3.570 -4.146 1.00 98.88 90 PHE A O 1
ATOM 711 N N . GLY A 1 91 ? 0.297 -5.163 -3.175 1.00 98.75 91 GLY A N 1
ATOM 712 C CA . GLY A 1 91 ? -0.843 -5.024 -4.069 1.00 98.75 91 GLY A CA 1
ATOM 713 C C . GLY A 1 91 ? -2.188 -4.970 -3.362 1.00 98.75 91 GLY A C 1
ATOM 714 O O . GLY A 1 91 ? -2.346 -5.439 -2.233 1.00 98.75 91 GLY A O 1
ATOM 715 N N . PHE A 1 92 ? -3.156 -4.374 -4.050 1.00 98.75 92 PHE A N 1
ATOM 716 C CA . PHE A 1 92 ? -4.540 -4.191 -3.615 1.00 98.75 92 PHE A CA 1
ATOM 717 C C . PHE A 1 92 ? -5.447 -3.958 -4.833 1.00 98.75 92 PHE A C 1
ATOM 719 O O . PHE A 1 92 ? -4.987 -3.670 -5.940 1.00 98.75 92 PHE A O 1
ATOM 726 N N . LYS A 1 93 ? -6.763 -4.062 -4.632 1.00 98.12 93 LYS A N 1
ATOM 727 C CA . LYS A 1 93 ? -7.760 -3.564 -5.595 1.00 98.12 93 LYS A CA 1
ATOM 728 C C . LYS A 1 93 ? -8.031 -2.093 -5.306 1.00 98.12 93 LYS A C 1
ATOM 730 O O . LYS A 1 93 ? -8.167 -1.743 -4.137 1.00 98.12 93 LYS A O 1
ATOM 735 N N . LYS A 1 94 ? -8.182 -1.237 -6.317 1.00 97.62 94 LYS A N 1
ATOM 736 C CA . LYS A 1 94 ? -8.577 0.176 -6.136 1.00 97.62 94 LYS A CA 1
ATOM 737 C C . LYS A 1 94 ? -9.852 0.332 -5.321 1.00 97.62 94 LYS A C 1
ATOM 739 O O . LYS A 1 94 ? -10.026 1.338 -4.642 1.00 97.62 94 LYS A O 1
ATOM 744 N N . ASP A 1 95 ? -10.708 -0.676 -5.319 1.00 97.25 95 ASP A N 1
ATOM 745 C CA . ASP A 1 95 ? -11.881 -0.713 -4.467 1.00 97.25 95 ASP A CA 1
ATOM 746 C C . ASP A 1 95 ? -11.580 -0.621 -2.964 1.00 97.25 95 ASP A C 1
ATOM 748 O O . ASP A 1 95 ? -12.389 -0.085 -2.209 1.00 97.25 95 ASP A O 1
ATOM 752 N N . LEU A 1 96 ? -10.389 -1.054 -2.531 1.00 98.19 96 LEU A N 1
ATOM 753 C CA . LEU A 1 96 ? -9.882 -0.795 -1.184 1.00 98.19 96 LEU A CA 1
ATOM 754 C C . LEU A 1 96 ? -9.753 0.710 -0.946 1.00 98.19 96 LEU A C 1
ATOM 756 O O . LEU A 1 96 ? -10.279 1.226 0.033 1.00 98.19 96 LEU A O 1
ATOM 760 N N . ILE A 1 97 ? -9.101 1.419 -1.868 1.00 97.81 97 ILE A N 1
ATOM 761 C CA . ILE A 1 97 ? -8.888 2.868 -1.792 1.00 97.81 97 ILE A CA 1
ATOM 762 C C . ILE A 1 97 ? -10.221 3.617 -1.799 1.00 97.81 97 ILE A C 1
ATOM 764 O O . ILE A 1 97 ? -10.408 4.563 -1.040 1.00 97.81 97 ILE A O 1
ATOM 768 N N . ARG A 1 98 ? -11.193 3.160 -2.594 1.00 96.62 98 ARG A N 1
ATOM 769 C CA . ARG A 1 98 ? -12.556 3.716 -2.577 1.00 96.62 98 ARG A CA 1
ATOM 770 C C . ARG A 1 98 ? -13.264 3.490 -1.234 1.00 96.62 98 ARG A C 1
ATOM 772 O O . ARG A 1 98 ? -14.108 4.301 -0.865 1.00 96.62 98 ARG A O 1
ATOM 779 N N . LYS A 1 99 ? -12.923 2.419 -0.507 1.00 96.38 99 LYS A N 1
ATOM 780 C CA . LYS A 1 99 ? -13.513 2.069 0.793 1.00 96.38 99 LYS A CA 1
ATOM 781 C C . LYS A 1 99 ? -12.867 2.790 1.979 1.00 96.38 99 LYS A C 1
ATOM 783 O O . LYS A 1 99 ? -13.599 3.248 2.849 1.00 96.38 99 LYS A O 1
ATOM 788 N N . ILE A 1 100 ? -11.535 2.874 2.035 1.00 96.31 100 ILE A N 1
ATOM 789 C CA . ILE A 1 100 ? -10.797 3.409 3.203 1.00 96.31 100 ILE A CA 1
ATOM 790 C C . ILE A 1 100 ? -10.074 4.738 2.941 1.00 96.31 100 ILE A C 1
ATOM 792 O O . ILE A 1 100 ? -9.451 5.293 3.846 1.00 96.31 100 ILE A O 1
ATOM 796 N N . GLY A 1 101 ? -10.146 5.249 1.712 1.00 97.00 101 GLY A N 1
ATOM 797 C CA . GLY A 1 101 ? -9.434 6.444 1.271 1.00 97.00 101 GLY A CA 1
ATOM 798 C C . GLY A 1 101 ? -8.026 6.162 0.739 1.00 97.00 101 GLY A C 1
ATOM 799 O O . GLY A 1 101 ? -7.479 5.066 0.859 1.00 97.00 101 GLY A O 1
ATOM 800 N N . PHE A 1 102 ? -7.435 7.193 0.139 1.00 97.81 102 PHE A N 1
ATOM 801 C CA . PHE A 1 102 ? -6.055 7.197 -0.357 1.00 97.81 102 PHE A CA 1
ATOM 802 C C . PHE A 1 102 ? -5.026 7.183 0.782 1.00 97.81 102 PHE A C 1
ATOM 804 O O . PHE A 1 102 ? -5.375 7.260 1.962 1.00 97.81 102 PHE A O 1
ATOM 811 N N . PHE A 1 103 ? -3.741 7.080 0.441 1.00 97.81 103 PHE A N 1
ATOM 812 C CA . PHE A 1 103 ? -2.672 7.336 1.402 1.00 97.81 103 PHE A CA 1
ATOM 813 C C . PHE A 1 103 ? -2.727 8.805 1.832 1.00 97.81 103 PHE A C 1
ATOM 815 O O . PHE A 1 103 ? -2.921 9.687 0.995 1.00 97.81 103 PHE A O 1
ATOM 822 N N . ASP A 1 104 ? -2.588 9.083 3.128 1.00 97.00 104 ASP A N 1
ATOM 823 C CA . ASP A 1 104 ? -2.684 10.453 3.637 1.00 97.00 104 ASP A CA 1
ATOM 824 C C . ASP A 1 104 ? -1.422 11.239 3.250 1.00 97.00 104 ASP A C 1
ATOM 826 O O . ASP A 1 104 ? -0.302 10.945 3.665 1.00 97.00 104 ASP A O 1
ATOM 830 N N . GLU A 1 105 ? -1.595 12.248 2.408 1.00 95.69 105 GLU A N 1
ATOM 831 C CA . GLU A 1 105 ? -0.519 13.110 1.912 1.00 95.69 105 GLU A CA 1
ATOM 832 C C . GLU A 1 105 ? 0.003 14.086 2.974 1.00 95.69 105 GLU A C 1
ATOM 834 O O . GLU A 1 105 ? 0.989 14.776 2.727 1.00 95.69 105 GLU A O 1
ATOM 839 N N . GLY A 1 106 ? -0.621 14.129 4.161 1.00 93.81 106 GLY A N 1
ATOM 840 C CA . GLY A 1 106 ? -0.125 14.856 5.332 1.00 93.81 106 GLY A CA 1
ATOM 841 C C . GLY A 1 106 ? 1.185 14.305 5.905 1.00 93.81 106 GLY A C 1
ATOM 842 O O . GLY A 1 106 ? 1.887 15.035 6.603 1.00 93.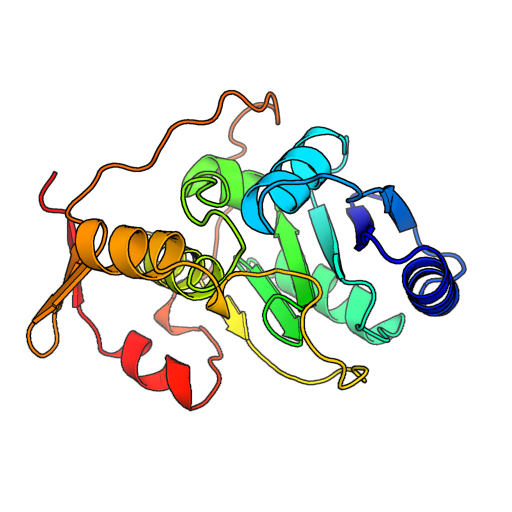81 106 GLY A O 1
ATOM 843 N N . PHE A 1 107 ? 1.561 13.067 5.564 1.00 93.81 107 PHE A N 1
ATOM 844 C CA . PHE A 1 107 ? 2.849 12.456 5.921 1.00 93.81 107 PHE A CA 1
ATOM 845 C C . PHE A 1 107 ? 4.002 12.993 5.046 1.00 93.81 107 PHE A C 1
ATOM 847 O O . PHE A 1 107 ? 4.632 12.279 4.260 1.00 93.81 107 PHE A O 1
ATOM 854 N N . ILE A 1 108 ? 4.241 14.305 5.134 1.00 91.69 108 ILE A N 1
ATOM 855 C CA . ILE A 1 108 ? 5.243 15.035 4.347 1.00 91.69 108 ILE A CA 1
ATOM 856 C C . ILE A 1 108 ? 6.654 14.575 4.716 1.00 91.69 108 ILE A C 1
ATOM 858 O O . ILE A 1 108 ? 7.031 14.532 5.883 1.00 91.69 108 ILE A O 1
ATOM 862 N N . GLY A 1 109 ? 7.465 14.289 3.698 1.00 87.62 109 GLY A N 1
ATOM 863 C CA . GLY A 1 109 ? 8.820 13.785 3.878 1.00 87.62 109 GLY A CA 1
ATOM 864 C C . GLY A 1 109 ? 8.894 12.286 4.169 1.00 87.62 109 GLY A C 1
ATOM 865 O O . GLY A 1 109 ? 10.013 11.786 4.207 1.00 87.62 109 GLY A O 1
ATOM 866 N N . GLY A 1 110 ? 7.758 11.584 4.312 1.00 86.81 110 GLY A N 1
ATOM 867 C CA . GLY A 1 110 ? 7.651 10.138 4.573 1.00 86.81 110 GLY A CA 1
ATOM 868 C C . GLY A 1 110 ? 7.603 9.756 6.061 1.00 86.81 110 GLY A C 1
ATOM 869 O O . GLY A 1 110 ? 7.687 10.619 6.934 1.00 86.81 110 GLY A O 1
ATOM 870 N N . GLY A 1 111 ? 7.478 8.460 6.340 1.00 90.25 111 GLY A N 1
ATOM 871 C CA . GLY A 1 111 ? 7.343 7.893 7.683 1.00 90.25 111 GLY A CA 1
ATOM 872 C C . GLY A 1 111 ? 5.913 7.971 8.239 1.00 90.25 111 GLY A C 1
ATOM 873 O O . GLY A 1 111 ? 5.214 8.960 8.037 1.00 90.25 111 GLY A O 1
ATOM 874 N N . TYR A 1 112 ? 5.510 6.955 9.012 1.00 94.50 112 TYR A N 1
ATOM 875 C CA . TYR A 1 112 ? 4.192 6.806 9.655 1.00 94.50 112 TYR A CA 1
ATOM 876 C C . TYR A 1 112 ? 2.985 6.639 8.713 1.00 94.50 112 TYR A C 1
ATOM 878 O O . TYR A 1 112 ? 1.905 6.277 9.188 1.00 94.50 112 TYR A O 1
ATOM 886 N N . GLU A 1 113 ? 3.121 6.853 7.401 1.00 95.31 113 GLU A N 1
ATOM 887 C CA . GLU A 1 113 ? 2.018 6.658 6.453 1.00 95.31 113 GLU A CA 1
ATOM 888 C C . GLU A 1 113 ? 1.597 5.194 6.311 1.00 95.31 113 GLU A C 1
ATOM 890 O O . GLU A 1 113 ? 0.422 4.898 6.091 1.00 95.31 113 GLU A O 1
ATOM 895 N N . ASP A 1 114 ? 2.547 4.275 6.466 1.00 95.25 114 ASP A N 1
ATOM 896 C CA . ASP A 1 114 ? 2.313 2.838 6.512 1.00 95.25 114 ASP A CA 1
ATOM 897 C C . ASP A 1 114 ? 1.547 2.444 7.780 1.00 95.25 114 ASP A C 1
ATOM 899 O O . ASP A 1 114 ? 0.542 1.736 7.696 1.00 95.25 114 ASP A O 1
ATOM 903 N N . ASN A 1 115 ? 1.951 2.961 8.946 1.00 96.31 115 ASN A N 1
ATOM 904 C CA . ASN A 1 115 ? 1.233 2.760 10.205 1.00 96.31 115 ASN A CA 1
ATOM 905 C C . ASN A 1 115 ? -0.215 3.257 10.113 1.00 96.31 115 ASN A C 1
ATOM 907 O O . ASN A 1 115 ? -1.135 2.519 10.466 1.00 96.31 115 ASN A O 1
ATOM 911 N N . ASP A 1 116 ? -0.422 4.471 9.596 1.00 97.62 116 ASP A N 1
ATOM 912 C CA . ASP A 1 116 ? -1.755 5.036 9.370 1.00 97.62 116 ASP A CA 1
ATOM 913 C C . ASP A 1 116 ? -2.612 4.131 8.484 1.00 97.62 116 ASP A C 1
ATOM 915 O O . ASP A 1 116 ? -3.756 3.822 8.822 1.00 97.62 116 ASP A O 1
ATOM 919 N N . PHE A 1 117 ? -2.057 3.668 7.364 1.00 98.19 117 PHE A N 1
ATOM 920 C CA . PHE A 1 117 ? -2.790 2.822 6.431 1.00 98.19 117 PHE A CA 1
ATOM 921 C C . PHE A 1 117 ? -3.192 1.485 7.074 1.00 98.19 117 PHE A C 1
ATOM 923 O O . PHE A 1 117 ? -4.335 1.047 6.926 1.00 98.19 117 PHE A O 1
ATOM 930 N N . ILE A 1 118 ? -2.303 0.860 7.856 1.00 98.06 118 ILE A N 1
ATOM 931 C CA . ILE A 1 118 ? -2.612 -0.377 8.593 1.00 98.06 118 ILE A CA 1
ATOM 932 C C . ILE A 1 118 ? -3.709 -0.132 9.642 1.00 98.06 118 ILE A C 1
ATOM 934 O O . ILE A 1 118 ? -4.610 -0.961 9.798 1.00 98.06 118 ILE A O 1
ATOM 938 N N . TRP A 1 119 ? -3.678 1.001 10.348 1.00 97.69 119 TRP A N 1
ATOM 939 C CA . TRP A 1 119 ? -4.690 1.333 11.359 1.00 97.69 119 TRP A CA 1
ATOM 940 C C . TRP A 1 119 ? -6.058 1.555 10.709 1.00 97.69 119 TRP A C 1
ATOM 942 O O . TRP A 1 119 ? -7.068 1.085 11.233 1.00 97.69 119 TRP A O 1
ATOM 952 N N . ARG A 1 120 ? -6.104 2.141 9.508 1.00 97.69 120 ARG A N 1
ATOM 953 C CA . ARG A 1 120 ? -7.340 2.256 8.714 1.00 97.69 120 ARG A CA 1
ATOM 954 C C . ARG A 1 120 ? -7.853 0.920 8.190 1.00 97.69 120 ARG A C 1
ATOM 956 O O . ARG A 1 120 ? -9.063 0.701 8.183 1.00 97.69 120 ARG A O 1
ATOM 963 N N . LEU A 1 121 ? -6.967 -0.003 7.811 1.00 98.31 121 LEU A N 1
ATOM 964 C CA . LEU A 1 121 ? -7.363 -1.381 7.492 1.00 98.31 121 LEU A CA 1
ATOM 965 C C . LEU A 1 121 ? -8.037 -2.049 8.699 1.00 98.31 121 LEU A C 1
ATOM 967 O O . LEU A 1 121 ? -9.092 -2.667 8.549 1.00 98.31 121 LEU A O 1
ATOM 971 N N . LYS A 1 122 ? -7.477 -1.877 9.903 1.00 97.81 122 LYS A N 1
ATOM 972 C CA . LYS A 1 122 ? -8.072 -2.382 11.149 1.00 97.81 122 LYS A CA 1
ATOM 973 C C . LYS A 1 122 ? -9.415 -1.716 11.453 1.00 97.81 122 LYS A C 1
ATOM 975 O O . LYS A 1 122 ? -10.369 -2.432 11.747 1.00 97.81 122 LYS A O 1
ATOM 980 N N . GLU A 1 123 ? -9.507 -0.390 11.354 1.00 96.94 123 GLU A N 1
ATOM 981 C CA . GLU A 1 123 ? -10.750 0.369 11.569 1.00 96.94 123 GLU A CA 1
ATOM 982 C C . GLU A 1 123 ? -11.871 -0.106 10.630 1.00 96.94 123 GLU A C 1
ATOM 984 O O . GLU A 1 123 ? -13.002 -0.309 11.063 1.00 96.94 123 GLU A O 1
ATOM 989 N N . ALA A 1 124 ? -11.547 -0.374 9.362 1.00 96.88 124 ALA A N 1
ATOM 990 C CA . ALA A 1 124 ? -12.496 -0.864 8.365 1.00 96.88 124 ALA A CA 1
ATOM 991 C C . ALA A 1 124 ? -12.759 -2.384 8.426 1.00 96.88 124 ALA A C 1
ATOM 993 O O . ALA A 1 124 ? -13.535 -2.898 7.614 1.00 96.88 124 ALA A O 1
ATOM 994 N N . ASN A 1 125 ? -12.115 -3.099 9.357 1.00 97.81 125 ASN A N 1
ATOM 995 C CA . ASN A 1 125 ? -12.112 -4.557 9.476 1.00 97.81 125 ASN A CA 1
ATOM 996 C C . ASN A 1 125 ? -11.713 -5.280 8.170 1.00 97.81 125 ASN A C 1
ATOM 998 O O . ASN A 1 125 ? -12.418 -6.170 7.695 1.00 97.81 125 ASN A O 1
ATOM 1002 N N . ILE A 1 126 ? -10.584 -4.889 7.575 1.00 98.62 126 ILE A N 1
ATOM 1003 C CA . ILE A 1 126 ? -10.076 -5.409 6.297 1.00 98.62 126 ILE A CA 1
ATOM 1004 C C . ILE A 1 126 ? -8.707 -6.059 6.489 1.00 98.62 126 ILE A C 1
ATOM 1006 O O . ILE A 1 126 ? -7.808 -5.455 7.058 1.00 98.62 126 ILE A O 1
ATOM 1010 N N . SER A 1 127 ? -8.511 -7.268 5.969 1.00 98.56 127 SER A N 1
ATOM 1011 C CA . SER A 1 127 ? -7.256 -7.997 6.146 1.00 98.56 127 SER A CA 1
ATOM 1012 C C . SER A 1 127 ? -6.044 -7.354 5.463 1.00 98.56 127 SER A C 1
ATOM 1014 O O . SER A 1 127 ? -6.126 -6.780 4.371 1.00 98.56 127 SER A O 1
ATOM 1016 N N . PHE A 1 128 ? -4.889 -7.552 6.095 1.00 98.69 128 PHE A N 1
ATOM 1017 C CA . PHE A 1 128 ? -3.567 -7.252 5.566 1.00 98.69 128 PHE A CA 1
ATOM 1018 C C . PHE A 1 128 ? -2.689 -8.500 5.660 1.00 98.69 128 PHE A C 1
ATOM 1020 O O . PHE A 1 128 ? -2.611 -9.127 6.717 1.00 98.69 128 PHE A O 1
ATOM 1027 N N . TYR A 1 129 ? -2.047 -8.878 4.559 1.00 98.75 129 TYR A N 1
ATOM 1028 C CA . TYR A 1 129 ? -0.957 -9.847 4.578 1.00 98.75 129 TYR A CA 1
ATOM 1029 C C . TYR A 1 129 ? 0.368 -9.089 4.544 1.00 98.75 129 TYR A C 1
ATOM 1031 O O . TYR A 1 129 ? 0.720 -8.531 3.510 1.00 98.75 129 TYR A O 1
ATOM 1039 N N . GLU A 1 130 ? 1.074 -9.049 5.666 1.00 98.50 130 GLU A N 1
ATOM 1040 C CA . GLU A 1 130 ? 2.357 -8.375 5.837 1.00 98.50 130 GLU A CA 1
ATOM 1041 C C . GLU A 1 130 ? 3.475 -9.407 5.997 1.00 98.50 130 GLU A C 1
ATOM 1043 O O . GLU A 1 130 ? 3.484 -10.192 6.949 1.00 98.50 130 GLU A O 1
ATOM 1048 N N . SER A 1 131 ? 4.440 -9.387 5.083 1.00 98.38 131 SER A N 1
ATOM 1049 C CA . SER A 1 131 ? 5.635 -10.219 5.168 1.00 98.38 131 SER A CA 1
ATOM 1050 C C . SER A 1 131 ? 6.862 -9.548 4.542 1.00 98.38 131 SER A C 1
ATOM 1052 O O . SER A 1 131 ? 6.790 -8.431 4.023 1.00 98.38 131 SER A O 1
ATOM 1054 N N . GLU A 1 132 ? 8.005 -10.231 4.640 1.00 97.75 132 GLU A N 1
ATOM 1055 C CA . GLU A 1 132 ? 9.293 -9.874 4.030 1.00 97.75 132 GLU A CA 1
ATOM 1056 C C . GLU A 1 132 ? 9.847 -11.096 3.290 1.00 97.75 132 GLU A C 1
ATOM 1058 O O . GLU A 1 132 ? 10.822 -11.715 3.705 1.00 97.75 132 GLU A O 1
ATOM 1063 N N . GLU A 1 133 ? 9.142 -11.509 2.238 1.00 96.81 133 GLU A N 1
ATOM 1064 C CA . GLU A 1 133 ? 9.388 -12.768 1.521 1.00 96.81 133 GLU A CA 1
ATOM 1065 C C . GLU A 1 133 ? 10.191 -12.605 0.227 1.00 96.81 133 GLU A C 1
ATOM 1067 O O . GLU A 1 133 ? 10.613 -13.604 -0.353 1.00 96.81 133 GLU A O 1
ATOM 1072 N N . ILE A 1 134 ? 10.374 -11.374 -0.250 1.00 98.19 134 ILE A N 1
ATOM 1073 C CA . ILE A 1 134 ? 11.192 -11.082 -1.431 1.00 98.19 134 ILE A CA 1
ATOM 1074 C C . ILE A 1 134 ? 12.522 -10.444 -1.040 1.00 98.19 134 ILE A C 1
ATOM 1076 O O . ILE A 1 134 ? 12.650 -9.831 0.024 1.00 98.19 134 ILE A O 1
ATOM 1080 N N . ASP A 1 135 ? 13.485 -10.528 -1.954 1.00 98.00 135 ASP A N 1
ATOM 1081 C CA . ASP A 1 135 ? 14.747 -9.820 -1.822 1.00 98.00 135 ASP A CA 1
ATOM 1082 C C . ASP A 1 135 ? 14.525 -8.304 -1.837 1.00 98.00 135 ASP A C 1
ATOM 1084 O O . ASP A 1 135 ? 13.669 -7.755 -2.547 1.00 98.00 135 ASP A O 1
ATOM 1088 N N . TYR A 1 136 ? 15.332 -7.613 -1.039 1.00 97.56 136 TYR A N 1
ATOM 1089 C CA . TYR A 1 136 ? 15.244 -6.173 -0.888 1.00 97.56 136 TYR A CA 1
ATOM 1090 C C . TYR A 1 136 ? 16.615 -5.565 -0.654 1.00 97.56 136 TYR A C 1
ATOM 1092 O O . TYR A 1 136 ? 17.388 -6.016 0.194 1.00 97.56 136 TYR A O 1
ATOM 1100 N N . ILE A 1 137 ? 16.914 -4.501 -1.393 1.00 96.69 137 ILE A N 1
ATOM 1101 C CA . ILE A 1 137 ? 18.179 -3.798 -1.236 1.00 96.69 137 ILE A CA 1
ATOM 1102 C C . ILE A 1 137 ? 18.124 -2.921 0.016 1.00 96.69 137 ILE A C 1
ATOM 1104 O O . ILE A 1 137 ? 17.353 -1.961 0.108 1.00 96.69 137 ILE A O 1
ATOM 1108 N N . TYR A 1 138 ? 19.014 -3.200 0.964 1.00 93.06 138 TYR A N 1
ATOM 1109 C CA . TYR A 1 138 ? 19.197 -2.382 2.157 1.00 93.06 138 TYR A CA 1
ATOM 1110 C C . TYR A 1 138 ? 19.984 -1.110 1.830 1.00 93.06 138 TYR A C 1
ATOM 1112 O O . TYR A 1 138 ? 21.210 -1.069 1.884 1.00 93.06 138 TYR A O 1
ATOM 1120 N N . LEU A 1 139 ? 19.244 -0.054 1.497 1.00 91.62 139 LEU A N 1
ATOM 1121 C CA . LEU A 1 139 ? 19.758 1.304 1.338 1.00 91.62 139 LEU A CA 1
ATOM 1122 C C . LEU A 1 139 ? 18.966 2.283 2.207 1.00 91.62 139 LEU A C 1
ATOM 1124 O O . LEU A 1 139 ? 17.750 2.083 2.386 1.00 91.62 139 LEU A O 1
ATOM 1128 N N . PRO A 1 140 ? 19.610 3.379 2.659 1.00 87.12 140 PRO A N 1
ATOM 1129 C CA . PRO A 1 140 ? 18.918 4.491 3.286 1.00 87.12 140 PRO A CA 1
ATOM 1130 C C . PRO A 1 140 ? 17.714 4.943 2.461 1.00 87.12 140 PRO A C 1
ATOM 1132 O O . PRO A 1 140 ? 17.670 4.821 1.228 1.00 87.12 140 PRO A O 1
ATOM 1135 N N . THR A 1 141 ? 16.705 5.439 3.165 1.00 83.94 141 THR A N 1
ATOM 1136 C CA . THR A 1 141 ? 15.565 6.083 2.522 1.00 83.94 141 THR A CA 1
ATOM 1137 C C . THR A 1 141 ? 16.030 7.299 1.711 1.00 83.94 141 THR A C 1
ATOM 1139 O O . THR A 1 141 ? 16.931 8.023 2.130 1.00 83.94 141 THR A O 1
ATOM 1142 N N . SER A 1 142 ? 15.433 7.522 0.537 1.00 84.62 142 SER A N 1
ATOM 1143 C CA . SER A 1 142 ? 15.605 8.781 -0.203 1.00 84.62 142 SER A CA 1
ATOM 1144 C C . SER A 1 142 ? 14.663 9.879 0.304 1.00 84.62 142 SER A C 1
ATOM 1146 O O . SER A 1 142 ? 14.760 11.029 -0.124 1.00 84.62 142 SER A O 1
ATOM 1148 N N . TRP A 1 143 ? 13.772 9.536 1.236 1.00 85.19 143 TRP A N 1
ATOM 1149 C CA . TRP A 1 143 ? 12.857 10.454 1.891 1.00 85.19 143 TRP A CA 1
ATOM 1150 C C . TRP A 1 143 ? 13.518 11.105 3.110 1.00 85.19 143 TRP A C 1
ATOM 1152 O O . TRP A 1 143 ? 14.164 10.438 3.911 1.00 85.19 143 TRP A O 1
ATOM 1162 N N . ASN A 1 144 ? 13.354 12.417 3.268 1.00 75.94 144 ASN A N 1
ATOM 1163 C CA . ASN A 1 144 ? 14.049 13.211 4.287 1.00 75.94 144 ASN A CA 1
ATOM 1164 C C . ASN A 1 144 ? 13.262 13.356 5.612 1.00 75.94 144 ASN A C 1
ATOM 1166 O O . ASN A 1 144 ? 13.401 14.383 6.276 1.00 75.94 144 ASN A O 1
ATOM 1170 N N . TYR A 1 145 ? 12.439 12.384 6.025 1.00 72.75 145 TYR A N 1
ATOM 1171 C CA . TYR A 1 145 ? 11.583 12.551 7.215 1.00 72.75 145 TYR A CA 1
ATOM 1172 C C . TYR A 1 145 ? 12.347 12.709 8.531 1.00 72.75 145 TYR A C 1
ATOM 1174 O O . TYR A 1 145 ? 11.856 13.382 9.424 1.00 72.75 145 TYR A O 1
ATOM 1182 N N . GLU A 1 146 ? 13.565 12.181 8.667 1.00 65.62 146 GLU A N 1
ATOM 1183 C CA . GLU A 1 146 ? 14.378 12.407 9.878 1.00 65.62 146 GLU A CA 1
ATOM 1184 C C . GLU A 1 146 ? 14.729 13.888 10.087 1.00 65.62 146 GLU A C 1
ATOM 1186 O O . GLU A 1 146 ? 15.047 14.313 11.196 1.00 65.62 146 GLU A O 1
ATOM 1191 N N . LYS A 1 147 ? 14.642 14.698 9.025 1.00 70.00 147 LYS A N 1
ATOM 1192 C CA . LYS A 1 147 ? 14.931 16.134 9.072 1.00 70.00 147 LYS A CA 1
ATOM 1193 C C . LYS A 1 147 ? 13.732 16.968 9.527 1.00 70.00 147 LYS A C 1
ATOM 1195 O O . LYS A 1 147 ? 13.895 18.166 9.746 1.00 70.00 147 LYS A O 1
ATOM 1200 N N . SER A 1 148 ? 12.539 16.379 9.669 1.00 76.25 148 SER A N 1
ATOM 1201 C CA . SER A 1 148 ? 11.336 17.104 10.086 1.00 76.25 148 SER A CA 1
ATOM 1202 C C . SER A 1 148 ? 10.372 16.244 10.899 1.00 76.25 148 SER A C 1
ATOM 1204 O O . SER A 1 148 ? 10.019 15.144 10.500 1.00 76.25 148 SER A O 1
ATOM 1206 N N . ASN A 1 149 ? 9.811 16.792 11.975 1.00 86.94 149 ASN A N 1
ATOM 1207 C CA . ASN A 1 149 ? 8.814 16.083 12.784 1.00 86.94 149 ASN A CA 1
ATOM 1208 C C . ASN A 1 149 ? 7.394 16.079 12.178 1.00 86.94 149 ASN A C 1
ATOM 1210 O O . ASN A 1 149 ? 6.454 15.719 12.879 1.00 86.94 149 ASN A O 1
ATOM 1214 N N . PHE A 1 150 ? 7.204 16.478 10.912 1.00 90.88 150 PHE A N 1
ATOM 1215 C CA . PHE A 1 150 ? 5.872 16.667 10.319 1.00 90.88 150 PHE A CA 1
ATOM 1216 C C . PHE A 1 150 ? 5.034 15.389 10.319 1.00 90.88 150 PHE A C 1
ATOM 1218 O O . PHE A 1 150 ? 3.979 15.373 10.946 1.00 90.88 150 PHE A O 1
ATOM 1225 N N . SER A 1 151 ? 5.520 14.309 9.705 1.00 92.25 151 SER A N 1
ATOM 1226 C CA . SER A 1 151 ? 4.798 13.032 9.651 1.00 92.25 151 SER A CA 1
ATOM 1227 C C . SER A 1 151 ? 4.497 12.452 11.027 1.00 92.25 151 SER A C 1
ATOM 1229 O O . SER A 1 151 ? 3.391 11.984 11.280 1.00 92.25 151 SER A O 1
ATOM 1231 N N . ARG A 1 152 ? 5.468 12.527 11.944 1.00 93.38 152 ARG A N 1
ATOM 1232 C CA . ARG A 1 152 ? 5.302 12.061 13.323 1.00 93.38 152 ARG A CA 1
ATOM 1233 C C . ARG A 1 152 ? 4.228 12.864 14.056 1.00 93.38 152 ARG A C 1
ATOM 1235 O O . ARG A 1 152 ? 3.367 12.279 14.702 1.00 93.38 152 ARG A O 1
ATOM 1242 N N . ASN A 1 153 ? 4.286 14.192 13.974 1.00 94.62 153 ASN A N 1
ATOM 1243 C CA . ASN A 1 153 ? 3.303 15.061 14.614 1.00 94.62 153 ASN A CA 1
ATOM 1244 C C . ASN A 1 153 ? 1.911 14.828 14.019 1.00 94.62 153 ASN A C 1
ATOM 1246 O O . ASN A 1 153 ? 0.968 14.659 14.781 1.00 94.62 153 ASN A O 1
ATOM 1250 N N . HIS A 1 154 ? 1.807 14.720 12.689 1.00 95.62 154 HIS A N 1
ATOM 1251 C CA . HIS A 1 154 ? 0.556 14.395 11.996 1.00 95.62 154 HIS A CA 1
ATOM 1252 C C . HIS A 1 154 ? -0.005 13.038 12.442 1.00 95.62 154 HIS A C 1
ATOM 1254 O O . HIS A 1 154 ? -1.196 12.933 12.714 1.00 95.62 154 HIS A O 1
ATOM 1260 N N . PHE A 1 155 ? 0.842 12.011 12.602 1.00 96.25 155 PHE A N 1
ATOM 1261 C CA . PHE A 1 155 ? 0.417 10.697 13.099 1.00 96.25 155 PHE A CA 1
ATOM 1262 C C . PHE A 1 155 ? -0.210 10.778 14.494 1.00 96.25 155 PHE A C 1
ATOM 1264 O O . PHE A 1 155 ? -1.313 10.282 14.698 1.00 96.25 155 PHE A O 1
ATOM 1271 N N . PHE A 1 156 ? 0.481 11.412 15.446 1.00 95.88 156 PHE A N 1
ATOM 1272 C CA . PHE A 1 156 ? 0.020 11.510 16.836 1.00 95.88 156 PHE A CA 1
ATOM 1273 C C . PHE A 1 156 ? -1.098 12.539 17.043 1.00 95.88 156 PHE A C 1
ATOM 1275 O O . PHE A 1 156 ? -1.793 12.488 18.054 1.00 95.88 156 PHE A O 1
ATOM 1282 N N . GLU A 1 157 ? -1.287 13.466 16.104 1.00 95.88 157 GLU A N 1
ATOM 1283 C CA . GLU A 1 157 ? -2.476 14.314 16.049 1.00 95.88 157 GLU A CA 1
ATOM 1284 C C . GLU A 1 157 ? -3.679 13.527 15.521 1.00 95.88 157 GLU A C 1
ATOM 1286 O O . GLU A 1 157 ? -4.765 13.619 16.082 1.00 95.88 157 GLU A O 1
ATOM 1291 N N . LYS A 1 158 ? -3.484 12.715 14.473 1.00 96.50 158 LYS A N 1
ATOM 1292 C CA . LYS A 1 158 ? -4.538 11.898 13.858 1.00 96.50 158 LYS A CA 1
ATOM 1293 C C . LYS A 1 158 ? -4.966 10.730 14.733 1.00 96.50 158 LYS A C 1
ATOM 1295 O O . LYS A 1 158 ? -6.146 10.380 14.728 1.00 96.50 158 LYS A O 1
ATOM 1300 N N . TRP A 1 159 ? -4.040 10.128 15.468 1.00 96.75 159 TRP A N 1
ATOM 1301 C CA . TRP A 1 159 ? -4.298 8.915 16.220 1.00 96.75 159 TRP A CA 1
ATOM 1302 C C . TRP A 1 159 ? -3.846 9.009 17.669 1.00 96.75 159 TRP A C 1
ATOM 1304 O O . TRP A 1 159 ? -2.706 9.357 17.975 1.00 96.75 159 TRP A O 1
ATOM 1314 N N . LYS A 1 160 ? -4.744 8.600 18.563 1.00 96.44 160 LYS A N 1
ATOM 1315 C CA . LYS A 1 160 ? -4.495 8.525 19.997 1.00 96.44 160 LYS A CA 1
ATOM 1316 C C . LYS A 1 160 ? -4.547 7.071 20.452 1.00 96.44 160 LYS A C 1
ATOM 1318 O O . LYS A 1 160 ? -5.571 6.414 20.289 1.00 96.44 160 LYS A O 1
ATOM 1323 N N . GLU A 1 161 ? -3.454 6.579 21.024 1.00 95.19 161 GLU A N 1
ATOM 1324 C CA . GLU A 1 161 ? -3.379 5.249 21.637 1.00 95.19 161 GLU A CA 1
ATOM 1325 C C . GLU A 1 161 ? -3.457 5.384 23.165 1.00 95.19 161 GLU A C 1
ATOM 1327 O O . GLU A 1 161 ? -2.612 6.031 23.784 1.00 95.19 161 GLU A O 1
ATOM 1332 N N . GLU A 1 162 ? -4.470 4.772 23.779 1.00 95.06 162 GLU A N 1
ATOM 1333 C CA . GLU A 1 162 ? -4.680 4.754 25.229 1.00 95.06 162 GLU A CA 1
ATOM 1334 C C . GLU A 1 162 ? -4.923 3.320 25.705 1.00 95.06 162 GLU A C 1
ATOM 1336 O O . GLU A 1 162 ? -6.012 2.754 25.575 1.00 95.06 162 GLU A O 1
ATOM 1341 N N . GLY A 1 163 ? -3.882 2.706 26.271 1.00 93.69 163 GLY A N 1
ATOM 1342 C CA . GLY A 1 163 ? -3.934 1.317 26.716 1.00 93.69 163 GLY A CA 1
ATOM 1343 C C . GLY A 1 163 ? -4.152 0.357 25.544 1.00 93.69 163 GLY A C 1
ATOM 1344 O O . GLY A 1 163 ? -3.227 0.099 24.781 1.00 93.69 163 GLY A O 1
ATOM 1345 N N . HIS A 1 164 ? -5.363 -0.194 25.430 1.00 95.06 164 HIS A N 1
ATOM 1346 C CA . HIS A 1 164 ? -5.740 -1.149 24.378 1.00 95.06 164 HIS A CA 1
ATOM 1347 C C . HIS A 1 164 ? -6.676 -0.556 23.312 1.00 95.06 164 HIS A C 1
ATOM 1349 O O . HIS A 1 164 ? -7.251 -1.289 22.504 1.00 95.06 164 HIS A O 1
ATOM 1355 N N . VAL A 1 165 ? -6.865 0.763 23.338 1.00 96.88 165 VAL A N 1
ATOM 1356 C CA . VAL A 1 165 ? -7.776 1.485 22.453 1.00 96.88 165 VAL A CA 1
ATOM 1357 C C . VAL A 1 165 ? -6.974 2.424 21.563 1.00 96.88 165 VAL A C 1
ATOM 1359 O O . VAL A 1 165 ? -6.148 3.192 22.053 1.00 96.88 165 VAL A O 1
ATOM 1362 N N . ILE A 1 166 ? -7.247 2.373 20.264 1.00 97.12 166 ILE A N 1
ATOM 1363 C CA . ILE A 1 166 ? -6.767 3.335 19.275 1.00 97.12 166 ILE A CA 1
ATOM 1364 C C . ILE A 1 166 ? -7.973 4.148 18.815 1.00 97.12 166 ILE A C 1
ATOM 1366 O O . ILE A 1 166 ? -8.927 3.590 18.272 1.00 97.12 166 ILE A O 1
ATOM 1370 N N . THR A 1 167 ? -7.924 5.461 19.007 1.00 96.94 167 THR A N 1
ATOM 1371 C CA . THR A 1 167 ? -8.988 6.377 18.596 1.00 96.94 167 THR A CA 1
ATOM 1372 C C . THR A 1 167 ? -8.498 7.299 17.489 1.00 96.94 167 THR A C 1
ATOM 1374 O O . THR A 1 167 ? -7.519 8.029 17.679 1.00 96.94 167 THR A O 1
ATOM 1377 N N . ARG A 1 168 ? -9.207 7.330 16.355 1.00 96.44 168 ARG A N 1
ATOM 1378 C CA . ARG A 1 168 ? -8.983 8.350 15.322 1.00 96.44 168 ARG A CA 1
ATOM 1379 C C . ARG A 1 168 ? -9.528 9.701 15.786 1.00 96.44 168 ARG A C 1
ATOM 1381 O O . ARG A 1 168 ? -10.709 9.796 16.101 1.00 96.44 168 ARG A O 1
ATOM 1388 N N . GLN A 1 169 ? -8.672 10.717 15.804 1.00 96.12 169 GLN A N 1
ATOM 1389 C CA . GLN A 1 169 ? -8.968 12.090 16.233 1.00 96.12 169 GLN A CA 1
ATOM 1390 C C . GLN A 1 169 ? -9.230 13.044 15.057 1.00 96.12 169 GLN A C 1
ATOM 1392 O O . GLN A 1 169 ? -9.891 14.064 15.229 1.00 96.12 169 GLN A O 1
ATOM 1397 N N . LEU A 1 170 ? -8.709 12.736 13.862 1.00 94.50 170 LEU A N 1
ATOM 1398 C CA . LEU A 1 170 ? -8.902 13.550 12.657 1.00 94.50 170 LEU A CA 1
ATOM 1399 C C . LEU A 1 170 ? -9.656 12.767 11.573 1.00 94.50 170 LEU A C 1
ATOM 1401 O O . LEU A 1 170 ? -9.357 11.591 11.358 1.00 94.50 170 LEU A O 1
ATOM 1405 N N . PRO A 1 171 ? -10.599 13.390 10.843 1.00 92.75 171 PRO A N 1
ATOM 1406 C CA . PRO A 1 171 ? -11.281 12.732 9.735 1.00 92.75 171 PRO A CA 1
ATOM 1407 C C . PRO A 1 171 ? -10.322 12.435 8.575 1.00 92.75 171 PRO A C 1
ATOM 1409 O O . PRO A 1 171 ? -9.354 13.165 8.349 1.00 92.75 171 PRO A O 1
ATOM 1412 N N . GLU A 1 172 ? -10.626 11.402 7.782 1.00 91.44 172 GLU A N 1
ATOM 1413 C CA . GLU A 1 172 ? -9.856 11.136 6.563 1.00 91.44 172 GLU A CA 1
ATOM 1414 C C . GLU A 1 172 ? -9.961 12.292 5.575 1.00 91.44 172 GLU A C 1
ATOM 1416 O O . GLU A 1 172 ? -11.054 12.744 5.206 1.00 91.44 172 GLU A O 1
ATOM 1421 N N . LYS A 1 173 ? -8.801 12.724 5.077 1.00 90.50 173 LYS A N 1
ATOM 1422 C CA . LYS A 1 173 ? -8.737 13.680 3.978 1.00 90.50 173 LYS A CA 1
ATOM 1423 C C . LYS A 1 173 ? -9.293 13.031 2.714 1.00 90.50 173 LYS A C 1
ATOM 1425 O O . LYS A 1 173 ? -8.876 11.952 2.296 1.00 90.50 173 LYS A O 1
ATOM 1430 N N . LYS A 1 174 ? -10.244 13.717 2.082 1.00 89.50 174 LYS A N 1
ATOM 1431 C CA . LYS A 1 174 ? -10.811 13.301 0.798 1.00 89.50 174 LYS A CA 1
ATOM 1432 C C . LYS A 1 174 ? -9.966 13.868 -0.331 1.00 89.50 174 LYS A C 1
ATOM 1434 O O . LYS A 1 174 ? -9.995 15.069 -0.587 1.00 89.50 174 LYS A O 1
ATOM 1439 N N . TYR A 1 175 ? -9.257 12.989 -1.024 1.00 92.25 175 TYR A N 1
ATOM 1440 C CA . TYR A 1 175 ? -8.513 13.334 -2.229 1.00 92.25 175 TYR A CA 1
ATOM 1441 C C . TYR A 1 175 ? -9.375 13.082 -3.465 1.00 92.25 175 TYR A C 1
ATOM 1443 O O . TYR A 1 175 ? -9.989 12.023 -3.596 1.00 92.25 175 TYR A O 1
ATOM 1451 N N . GLN A 1 176 ? -9.431 14.049 -4.381 1.00 88.88 176 GLN A N 1
ATOM 1452 C CA . GLN A 1 176 ? -10.246 13.965 -5.600 1.00 88.88 176 GLN A CA 1
ATOM 1453 C C . GLN A 1 176 ? -9.491 13.284 -6.748 1.00 88.88 176 GLN A C 1
ATOM 1455 O O . GLN A 1 176 ? -9.397 13.801 -7.858 1.00 88.88 176 GLN A O 1
ATOM 1460 N N . TYR A 1 177 ? -8.948 12.101 -6.478 1.00 87.12 177 TYR A N 1
ATOM 1461 C CA . TYR A 1 177 ? -8.377 11.242 -7.506 1.00 87.12 177 TYR A CA 1
ATOM 1462 C C . TYR A 1 177 ? -9.500 10.441 -8.166 1.00 87.12 177 TYR A C 1
ATOM 1464 O O . TYR A 1 177 ? -10.160 9.621 -7.526 1.00 87.12 177 TYR A O 1
ATOM 1472 N N . GLY A 1 178 ? -9.747 10.700 -9.449 1.00 90.00 178 GLY A N 1
ATOM 1473 C CA . GLY A 1 178 ? -10.823 10.078 -10.221 1.00 90.00 178 GLY A CA 1
ATOM 1474 C C . GLY A 1 178 ? -10.566 8.606 -10.554 1.00 90.00 178 GLY A C 1
ATOM 1475 O O . GLY A 1 178 ? -10.369 8.270 -11.714 1.00 90.00 178 GLY A O 1
ATOM 1476 N N . ILE A 1 179 ? -10.600 7.715 -9.558 1.00 94.31 179 ILE A N 1
ATOM 1477 C CA . ILE A 1 179 ? -10.351 6.271 -9.736 1.00 94.31 179 ILE A CA 1
ATOM 1478 C C . ILE A 1 179 ? -11.617 5.457 -10.045 1.00 94.31 179 ILE A C 1
ATOM 1480 O O . ILE A 1 179 ? -11.623 4.239 -9.884 1.00 94.31 179 ILE A O 1
ATOM 1484 N N . GLY A 1 180 ? -12.699 6.103 -10.485 1.00 92.44 180 GLY A N 1
ATOM 1485 C CA . GLY A 1 180 ? -13.970 5.450 -10.817 1.00 92.44 180 GLY A CA 1
ATOM 1486 C C . GLY A 1 180 ? -14.853 5.119 -9.607 1.00 92.44 180 GLY A C 1
ATOM 1487 O O . GLY A 1 180 ? -14.557 5.493 -8.472 1.00 92.44 180 GLY A O 1
ATOM 1488 N N . LEU A 1 181 ? -15.967 4.432 -9.868 1.00 92.31 181 LEU A N 1
ATOM 1489 C CA . LEU A 1 181 ? -17.015 4.143 -8.882 1.00 92.31 181 LEU A CA 1
ATOM 1490 C C . LEU A 1 181 ? -16.665 2.960 -7.971 1.00 92.31 181 LEU A C 1
ATOM 1492 O O . LEU A 1 181 ? -15.947 2.045 -8.371 1.00 92.31 181 LEU A O 1
ATOM 1496 N N . PHE A 1 182 ? -17.211 2.976 -6.752 1.00 92.06 182 PHE A N 1
ATOM 1497 C CA . PHE A 1 182 ? -17.105 1.874 -5.794 1.00 92.06 182 PHE A CA 1
ATOM 1498 C C . PHE A 1 182 ? -17.803 0.614 -6.324 1.00 92.06 182 PHE A C 1
ATOM 1500 O O . PHE A 1 182 ? -18.963 0.667 -6.727 1.00 92.06 182 PHE A O 1
ATOM 1507 N N . GLN A 1 183 ? -17.085 -0.508 -6.322 1.00 92.19 183 GLN A N 1
ATOM 1508 C CA . GLN A 1 183 ? -17.504 -1.798 -6.879 1.00 92.19 183 GLN A CA 1
ATOM 1509 C C . GLN A 1 183 ? -17.990 -2.782 -5.804 1.00 92.19 183 GLN A C 1
ATOM 1511 O O . GLN A 1 183 ? -18.466 -3.865 -6.139 1.00 92.19 183 GLN A O 1
ATOM 1516 N N . ASN A 1 184 ? -17.922 -2.406 -4.521 1.00 92.50 184 ASN A N 1
ATOM 1517 C CA . ASN A 1 184 ? -18.403 -3.199 -3.388 1.00 92.50 184 ASN A CA 1
ATOM 1518 C C . ASN A 1 184 ? -17.764 -4.598 -3.283 1.00 92.50 184 ASN A C 1
ATOM 1520 O O . ASN A 1 184 ? -18.426 -5.605 -3.018 1.00 92.50 184 ASN A O 1
ATOM 1524 N N . SER A 1 185 ? -16.449 -4.653 -3.475 1.00 93.12 185 SER A N 1
ATOM 1525 C CA . SER A 1 185 ? -15.627 -5.840 -3.271 1.00 93.12 185 SER A CA 1
ATOM 1526 C C . SER A 1 185 ? -15.748 -6.329 -1.833 1.00 93.12 185 SER A C 1
ATOM 1528 O O . SER A 1 185 ? -15.630 -5.569 -0.866 1.00 93.12 185 SER A O 1
ATOM 1530 N N . ARG A 1 186 ? -15.932 -7.641 -1.683 1.00 95.06 186 ARG A N 1
ATOM 1531 C CA . ARG A 1 186 ? -15.882 -8.293 -0.379 1.00 95.06 186 ARG A CA 1
ATOM 1532 C C . ARG A 1 186 ? -14.427 -8.519 0.016 1.00 95.06 186 ARG A C 1
ATOM 1534 O O . ARG A 1 186 ? -13.717 -9.258 -0.664 1.00 95.06 186 ARG A O 1
ATOM 1541 N N . PHE A 1 187 ? -14.024 -7.911 1.126 1.00 98.12 187 PHE A N 1
ATOM 1542 C CA . PHE A 1 187 ? -12.723 -8.141 1.741 1.00 98.12 187 PHE A CA 1
ATOM 1543 C C . PHE A 1 187 ? -12.841 -9.112 2.916 1.00 98.12 187 PHE A C 1
ATOM 1545 O O . PHE A 1 187 ? -13.858 -9.121 3.614 1.00 98.12 187 PHE A O 1
ATOM 1552 N N . THR A 1 188 ? -11.814 -9.928 3.133 1.00 98.44 188 THR A N 1
ATOM 1553 C CA . THR A 1 188 ? -11.666 -10.728 4.354 1.00 98.44 188 THR A CA 1
ATOM 1554 C C . THR A 1 188 ? -11.390 -9.828 5.559 1.00 98.44 188 THR A C 1
ATOM 1556 O O . THR A 1 188 ? -10.861 -8.728 5.412 1.00 98.44 188 THR A O 1
ATOM 1559 N N . GLU A 1 189 ? -11.750 -10.302 6.747 1.00 98.31 189 GLU A N 1
ATOM 1560 C CA . GLU A 1 189 ? -11.707 -9.528 7.993 1.00 98.31 189 GLU A CA 1
ATOM 1561 C C . GLU A 1 189 ? -10.286 -9.348 8.543 1.00 98.31 189 GLU A C 1
ATOM 1563 O O . GLU A 1 189 ? -9.400 -10.168 8.298 1.00 98.31 189 GLU A O 1
ATOM 1568 N N . PHE A 1 190 ? -10.064 -8.305 9.350 1.00 98.25 190 PHE A N 1
ATOM 1569 C CA . PHE A 1 190 ? -8.734 -8.005 9.896 1.00 98.25 190 PHE A CA 1
ATOM 1570 C C . PHE A 1 190 ? -8.214 -9.091 10.855 1.00 98.25 190 PHE A C 1
ATOM 1572 O O . PHE A 1 190 ? -7.008 -9.268 11.008 1.00 98.25 190 PHE A O 1
ATOM 1579 N N . ASN A 1 191 ? -9.092 -9.866 11.498 1.00 96.94 191 ASN A N 1
ATOM 1580 C CA . ASN A 1 191 ? -8.680 -11.002 12.336 1.00 96.94 191 ASN A CA 1
ATOM 1581 C C . ASN A 1 191 ? -7.881 -12.070 11.551 1.00 96.94 191 ASN A C 1
ATOM 1583 O O . ASN A 1 191 ? -7.033 -12.746 12.135 1.00 96.94 191 ASN A O 1
ATOM 1587 N N . GLN A 1 192 ? -8.091 -12.169 10.232 1.00 97.69 192 GLN A N 1
ATOM 1588 C CA . GLN A 1 192 ? -7.371 -13.065 9.325 1.00 97.69 192 GLN A CA 1
ATOM 1589 C C . GLN A 1 192 ? -6.008 -12.510 8.893 1.00 97.69 192 GLN A C 1
ATOM 1591 O O . GLN A 1 192 ? -5.242 -13.236 8.264 1.00 97.69 192 GLN A O 1
ATOM 1596 N N . SER A 1 193 ? -5.681 -11.254 9.222 1.00 98.44 193 SER A N 1
ATOM 1597 C CA . SER A 1 193 ? -4.419 -10.620 8.831 1.00 98.44 193 SER A CA 1
ATOM 1598 C C . SER A 1 193 ? -3.203 -11.438 9.267 1.00 98.44 193 SER A C 1
ATOM 1600 O O . SER A 1 193 ? -3.156 -11.974 10.377 1.00 98.44 193 SER A O 1
ATOM 1602 N N . ILE A 1 194 ? -2.177 -11.472 8.424 1.00 98.25 194 ILE A N 1
ATOM 1603 C CA . ILE A 1 194 ? -0.828 -11.893 8.806 1.00 98.25 194 ILE A CA 1
ATOM 1604 C C . ILE A 1 194 ? -0.038 -10.608 9.007 1.00 98.25 194 ILE A C 1
ATOM 1606 O O . ILE A 1 194 ? -0.004 -9.780 8.108 1.00 98.25 194 ILE A O 1
ATOM 1610 N N . LEU A 1 195 ? 0.523 -10.412 10.197 1.00 98.06 195 LEU A N 1
ATOM 1611 C CA . LEU A 1 195 ? 1.242 -9.193 10.564 1.00 98.06 195 LEU A CA 1
ATOM 1612 C C . LEU A 1 195 ? 2.647 -9.558 11.022 1.00 98.06 195 LEU A C 1
ATOM 1614 O O . LEU A 1 195 ? 2.834 -10.593 11.672 1.00 98.06 195 LEU A O 1
ATOM 1618 N N . LEU A 1 196 ? 3.613 -8.689 10.739 1.00 97.31 196 LEU A N 1
ATOM 1619 C CA . LEU A 1 196 ? 4.957 -8.842 11.282 1.00 97.31 196 LEU A CA 1
ATOM 1620 C C . LEU A 1 196 ? 4.953 -8.602 12.804 1.00 97.31 196 LEU A C 1
ATOM 1622 O O . LEU A 1 196 ? 4.041 -7.951 13.327 1.00 97.31 196 LEU A O 1
ATOM 1626 N N . PRO A 1 197 ? 5.956 -9.111 13.551 1.00 95.50 197 PRO A N 1
ATOM 1627 C CA . PRO A 1 197 ? 5.931 -9.108 15.016 1.00 95.50 197 PRO A CA 1
ATOM 1628 C C . PRO A 1 197 ? 5.673 -7.737 15.654 1.00 95.50 197 PRO A C 1
ATOM 1630 O O . PRO A 1 197 ? 4.960 -7.645 16.651 1.00 95.50 197 PRO A O 1
ATOM 1633 N N . TYR A 1 198 ? 6.190 -6.662 15.058 1.00 92.69 198 TYR A N 1
ATOM 1634 C CA . TYR A 1 198 ? 6.018 -5.299 15.566 1.00 92.69 198 TYR A CA 1
ATOM 1635 C C . TYR A 1 198 ? 4.593 -4.740 15.376 1.00 92.69 198 TYR A C 1
ATOM 1637 O O . TYR A 1 198 ? 4.204 -3.824 16.096 1.00 92.69 198 TYR A O 1
ATOM 1645 N N . ASN A 1 199 ? 3.791 -5.319 14.477 1.00 94.00 199 ASN A N 1
ATOM 1646 C CA . ASN A 1 199 ? 2.382 -4.971 14.265 1.00 94.00 199 ASN A CA 1
ATOM 1647 C C . ASN A 1 199 ? 1.410 -5.969 14.911 1.00 94.00 199 ASN A C 1
ATOM 1649 O O . ASN A 1 199 ? 0.205 -5.726 14.922 1.00 94.00 199 ASN A O 1
ATOM 1653 N N . PHE A 1 200 ? 1.885 -7.086 15.472 1.00 90.62 200 PHE A N 1
ATOM 1654 C CA . PHE A 1 200 ? 1.016 -8.175 15.937 1.00 90.62 200 PHE A CA 1
ATOM 1655 C C . PHE A 1 200 ? -0.027 -7.715 16.967 1.00 90.62 200 PHE A C 1
ATOM 1657 O O . PHE A 1 200 ? -1.192 -8.107 16.889 1.00 90.62 200 PHE A O 1
ATOM 1664 N N . ARG A 1 201 ? 0.369 -6.808 17.873 1.00 92.81 201 ARG A N 1
ATOM 1665 C CA . ARG A 1 201 ? -0.505 -6.235 18.912 1.00 92.81 201 ARG A CA 1
ATOM 1666 C C . ARG A 1 201 ? -1.763 -5.568 18.357 1.00 92.81 201 ARG A C 1
ATOM 1668 O O . ARG A 1 201 ? -2.762 -5.487 19.060 1.00 92.81 201 ARG A O 1
ATOM 1675 N N . LEU A 1 202 ? -1.743 -5.118 17.099 1.00 94.31 202 LEU A N 1
ATOM 1676 C CA . LEU A 1 202 ? -2.873 -4.443 16.463 1.00 94.31 202 LEU A CA 1
ATOM 1677 C C . LEU A 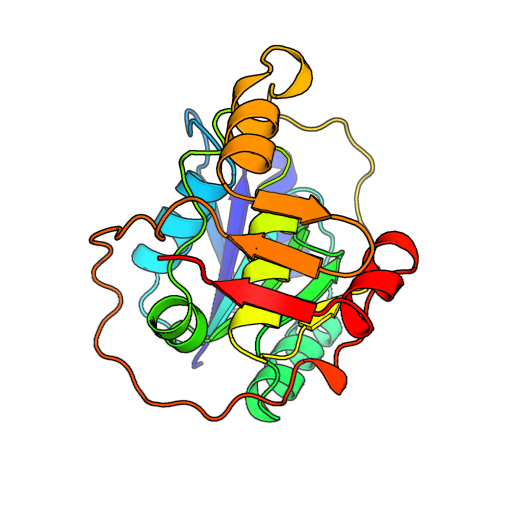1 202 ? -4.105 -5.347 16.309 1.00 94.31 202 LEU A C 1
ATOM 1679 O O . LEU A 1 202 ? -5.233 -4.859 16.218 1.00 94.31 202 LEU A O 1
ATOM 1683 N N . LYS A 1 203 ? -3.915 -6.673 16.310 1.00 93.19 203 LYS A N 1
ATOM 1684 C CA . LYS A 1 203 ? -5.028 -7.631 16.310 1.00 93.19 203 LYS A CA 1
ATOM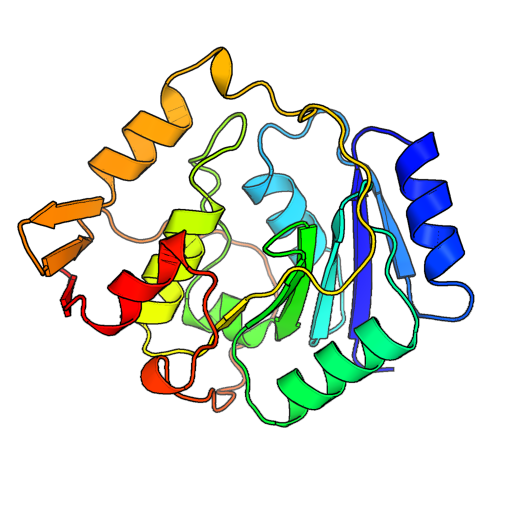 1685 C C . LYS A 1 203 ? -5.911 -7.477 17.543 1.00 93.19 203 LYS A C 1
ATOM 1687 O O . LYS A 1 203 ? -7.131 -7.509 17.393 1.00 93.19 203 LYS A O 1
ATOM 1692 N N . ASP A 1 204 ? -5.300 -7.208 18.688 1.00 93.75 204 ASP A N 1
ATOM 1693 C CA . ASP A 1 204 ? -5.971 -7.136 19.986 1.00 93.75 204 ASP A CA 1
ATOM 1694 C C . ASP A 1 204 ? -6.411 -5.709 20.350 1.00 93.75 204 ASP A C 1
ATOM 1696 O O . ASP A 1 204 ? -7.119 -5.505 21.334 1.00 93.75 204 ASP A O 1
ATOM 1700 N N . MET A 1 205 ? -6.021 -4.710 19.549 1.00 95.56 205 MET A N 1
ATOM 1701 C CA . MET A 1 205 ? -6.452 -3.324 19.738 1.00 95.56 205 MET A CA 1
ATOM 1702 C C . MET A 1 205 ? -7.910 -3.123 19.329 1.00 95.56 205 MET A C 1
ATOM 1704 O O . MET A 1 205 ? -8.382 -3.644 18.309 1.00 95.56 205 MET A O 1
ATOM 1708 N N . ILE A 1 206 ? -8.608 -2.311 20.120 1.00 95.62 206 ILE A N 1
ATOM 1709 C CA . ILE A 1 206 ? -9.958 -1.833 19.832 1.00 95.62 206 ILE A CA 1
ATOM 1710 C C . ILE A 1 206 ? -9.842 -0.513 19.076 1.00 95.62 206 ILE A C 1
ATOM 1712 O O . ILE A 1 206 ? -9.241 0.434 19.578 1.00 95.62 206 ILE A O 1
ATOM 1716 N N . MET A 1 207 ? -10.450 -0.442 17.893 1.00 95.69 207 MET A N 1
ATOM 1717 C CA . MET A 1 207 ? -10.555 0.810 17.144 1.00 95.69 207 MET A CA 1
ATOM 1718 C C . MET A 1 207 ? -11.790 1.582 17.592 1.00 95.69 207 MET A C 1
ATOM 1720 O O . MET A 1 207 ? -12.877 1.009 17.694 1.00 95.69 207 MET A O 1
ATOM 1724 N N . LYS A 1 208 ? -11.627 2.882 17.817 1.00 92.12 208 LYS A N 1
ATOM 1725 C CA . LYS A 1 208 ? -12.719 3.833 18.006 1.00 92.12 208 LYS A CA 1
ATOM 1726 C C . LYS A 1 208 ? -12.611 4.965 17.000 1.00 92.12 208 LYS A C 1
ATOM 1728 O O . LYS A 1 208 ? -11.519 5.407 16.642 1.00 92.12 208 LYS A O 1
ATOM 1733 N N . THR A 1 209 ? -13.770 5.459 16.603 1.00 80.88 209 THR A N 1
ATOM 1734 C CA . THR A 1 209 ? -13.892 6.642 15.767 1.00 80.88 209 THR A CA 1
ATOM 1735 C C . THR A 1 209 ? -14.678 7.671 16.564 1.00 80.88 209 THR A C 1
ATOM 1737 O O . THR A 1 209 ? -15.887 7.520 16.726 1.00 80.88 209 THR A O 1
ATOM 1740 N N . ASP A 1 210 ? -13.987 8.689 17.069 1.00 68.50 210 ASP A N 1
ATOM 1741 C CA . ASP A 1 210 ? -14.615 9.832 17.732 1.00 68.50 210 ASP A CA 1
ATOM 1742 C C . ASP A 1 210 ? -14.679 10.969 16.699 1.00 68.50 210 ASP A C 1
ATOM 1744 O O . ASP A 1 210 ? -13.840 11.869 16.702 1.00 68.50 210 ASP A O 1
ATOM 1748 N N . LEU A 1 211 ? -15.612 10.866 15.742 1.00 60.62 211 LEU A N 1
ATOM 1749 C CA . LEU A 1 211 ? -15.826 11.848 14.667 1.00 60.62 211 LEU A CA 1
ATOM 1750 C C . LEU A 1 211 ? -17.289 12.277 14.574 1.00 60.62 211 LEU A C 1
ATOM 1752 O O . LEU A 1 211 ? -18.162 11.379 14.608 1.00 60.62 211 LEU A O 1
#

Foldseek 3Di:
DQEAEEEEDCDVVLSVQLVVQQPPHRYDYDHCNPPQEPQRSVLVSLLPDLHQKYKYAYSFFNDHPVNVVVQVVVQVVFAAKEALAQVNIIMHGCLSCVQQNGQASQLTLYDCSSVVVVLSCQVSQFAYAHHNRTGGHDDDDPGDPVVDCRNVVVNCCQWDDDPQEIEGNDDDDHDPRCNDDNPPGHGHGHCPYDDDPVCPSSNRHHYHYPD